Protein AF-A0A8J5N8G9-F1 (afdb_monomer_lite)

pLDDT: mean 74.65, std 18.08, range [30.88, 95.56]

Radius of gyration: 32.28 Å; chains: 1; bounding box: 76×66×69 Å

Sequence (256 aa):
MCSNILLWNTYEIPYNIVDLQTRYLSWNSGTGARIASGEATLEECEKFIMECGNPNPASGRQEHFEAIDVSLKEFWKSHFNIADAVFLITSAWKEVTVRCLCAAWRPLWPECVLQRDFEGFEELEEEAVVHEIVSLGNSMGLEVDYDDVEELVEEHSKELSTEELLELHKEQNGTLKRSLTSEESGEEEDKEERRIIPAKGLKDAFICWSKLSKLAEDYHPDVGSVQKAISVFNDNVMNYFWKVRQNDWVKWYPEE

Secondary structure (DSSP, 8-state):
-----SS----PPPHHHHHHHHHTGGGGSHHHHHHHTT---HHHHHHHHHHH-S--PPP--HHHHHT----HHHHHHHT--HHHHHHHHHHHHHH--HHHHHHHHTTT-GGGS-S----S-----HHHHHHHHHHHHHHTT----HHHHHHHHHHT-SPPPHHHHHHHHHHHHHHHHHHHHTT------------PPPHHHHHHHHHHHHHHHHHHHHH-S-HHHHHHHHHHHIIIIIHHHHHHHHHHHHHH----

Organism: Homarus americanus (NCBI:txid6706)

Foldseek 3Di:
DDPDPPPDPDDPDPPPVVVVCVQLVVCVDDQNVCVVVVNDDPVNVVVVCVVVPDDDDDPPPVVVVVVPPPDPVNCCVPPNDVVNVVVVVVVVVVVQDLLNVLVVCCVPPVPVRDPDSDDDDDPDDPVVVLVVVCVVCVVVVHNDDSVNVVVVCVVPVDDDDPVRVVVVVVVVVVVVVVVVVVPDDDDDDPPPPPPDQPPVNLVVVVVVLVVVLVVCCVDPPDNPVSVVVNVVCCVPPVVVSVVSVVVVVVVPDDPD

Structure (mmCIF, N/CA/C/O backbone):
data_AF-A0A8J5N8G9-F1
#
_entry.id   AF-A0A8J5N8G9-F1
#
loop_
_atom_site.group_PDB
_atom_site.id
_atom_site.type_symbol
_atom_site.label_atom_id
_atom_site.label_alt_id
_atom_site.label_comp_id
_atom_site.label_asym_id
_atom_site.label_entity_id
_atom_site.label_seq_id
_atom_site.pdbx_PDB_ins_code
_atom_site.Cartn_x
_atom_site.Cartn_y
_atom_site.Cartn_z
_atom_site.occupancy
_atom_site.B_iso_or_equiv
_atom_site.auth_seq_id
_atom_site.auth_comp_id
_atom_site.auth_asym_id
_atom_site.auth_atom_id
_atom_site.pdbx_PDB_model_num
ATOM 1 N N . MET A 1 1 ? -28.024 19.979 -11.785 1.00 37.31 1 MET A N 1
ATOM 2 C CA . MET A 1 1 ? -27.569 20.770 -12.953 1.00 37.31 1 MET A CA 1
ATOM 3 C C . MET A 1 1 ? -26.815 19.840 -13.897 1.00 37.31 1 MET A C 1
ATOM 5 O O . MET A 1 1 ? -25.597 19.873 -13.962 1.00 37.31 1 MET A O 1
ATOM 9 N N . CYS A 1 2 ? -27.548 18.955 -14.573 1.00 32.34 2 CYS A N 1
ATOM 10 C CA . CYS A 1 2 ? -26.991 17.868 -15.380 1.00 32.34 2 CYS A CA 1
ATOM 11 C C . CYS A 1 2 ? -27.433 18.040 -16.833 1.00 32.34 2 CYS A C 1
ATOM 13 O O . CYS A 1 2 ? -28.298 17.315 -17.301 1.00 32.34 2 CYS A O 1
ATOM 15 N N . SER A 1 3 ? -26.866 19.025 -17.523 1.00 32.62 3 SER A N 1
ATOM 16 C CA . SER A 1 3 ? -27.046 19.193 -18.967 1.00 32.62 3 SER A CA 1
ATOM 17 C C . SER A 1 3 ? -25.812 19.896 -19.510 1.00 32.62 3 SER A C 1
ATOM 19 O O . SER A 1 3 ? -25.801 21.119 -19.514 1.00 32.62 3 SER A O 1
ATOM 21 N N . ASN A 1 4 ? -24.751 19.146 -19.845 1.00 34.41 4 ASN A N 1
ATOM 22 C CA . ASN A 1 4 ? -23.712 19.513 -20.835 1.00 34.41 4 ASN A CA 1
ATOM 23 C C . ASN A 1 4 ? -22.565 18.476 -20.891 1.00 34.41 4 ASN A C 1
ATOM 25 O O . ASN A 1 4 ? -21.393 18.829 -20.852 1.00 34.41 4 ASN A O 1
ATOM 29 N N . ILE A 1 5 ? -22.883 17.178 -20.987 1.00 39.41 5 ILE A N 1
ATOM 30 C CA . ILE A 1 5 ? -21.865 16.105 -21.079 1.00 39.41 5 ILE A CA 1
ATOM 31 C C . ILE A 1 5 ? -21.487 15.747 -22.536 1.00 39.41 5 ILE A C 1
ATOM 33 O O . ILE A 1 5 ? -20.566 14.973 -22.757 1.00 39.41 5 ILE A O 1
ATOM 37 N N . LEU A 1 6 ? -22.108 16.333 -23.567 1.00 36.47 6 LEU A N 1
ATOM 38 C CA . LEU A 1 6 ? -21.987 15.801 -24.940 1.00 36.47 6 LEU A CA 1
ATOM 39 C C . LEU A 1 6 ? -21.210 16.645 -25.967 1.00 36.47 6 LEU A C 1
ATOM 41 O O . LEU A 1 6 ? -21.381 16.414 -27.159 1.00 36.47 6 LEU A O 1
ATOM 45 N N . LEU A 1 7 ? -20.338 17.584 -25.576 1.00 37.34 7 LEU A N 1
ATOM 46 C CA . LEU A 1 7 ? -19.640 18.437 -26.564 1.00 37.34 7 LEU A CA 1
ATOM 47 C C . LEU A 1 7 ? -18.126 18.639 -26.364 1.00 37.34 7 LEU A C 1
ATOM 49 O O . LEU A 1 7 ? -17.593 19.651 -26.802 1.00 37.34 7 LEU A O 1
ATOM 53 N N . TRP A 1 8 ? -17.402 17.679 -25.780 1.00 32.84 8 TRP A N 1
ATOM 54 C CA . TRP A 1 8 ? -15.933 17.783 -25.642 1.00 32.84 8 TRP A CA 1
ATOM 55 C C . TRP A 1 8 ? -15.142 16.597 -26.208 1.00 32.84 8 TRP A C 1
ATOM 57 O O . TRP A 1 8 ? -13.995 16.382 -25.838 1.00 32.84 8 TRP A O 1
ATOM 67 N N . ASN A 1 9 ? -15.721 15.842 -27.145 1.00 35.41 9 ASN A N 1
ATOM 68 C CA . ASN A 1 9 ? -15.091 14.634 -27.694 1.00 35.41 9 ASN A CA 1
ATOM 69 C C . ASN A 1 9 ? -14.182 14.857 -28.918 1.00 35.41 9 ASN A C 1
ATOM 71 O O . ASN A 1 9 ? -13.947 13.931 -29.687 1.00 35.41 9 ASN A O 1
ATOM 75 N N . THR A 1 10 ? -13.651 16.062 -29.122 1.00 42.09 10 THR A N 1
ATOM 76 C CA . THR A 1 10 ? -12.723 16.338 -30.233 1.00 42.09 10 THR A CA 1
ATOM 77 C C . THR A 1 10 ? -11.617 17.293 -29.803 1.00 42.09 10 THR A C 1
ATOM 79 O O . THR A 1 10 ? -11.499 18.395 -30.332 1.00 42.09 10 THR A O 1
ATOM 82 N N . TYR A 1 11 ? -10.814 16.884 -28.824 1.00 38.44 11 TYR A N 1
ATOM 83 C CA . TYR A 1 11 ? -9.459 17.411 -28.694 1.00 38.44 11 TYR A CA 1
ATOM 84 C C . TYR A 1 11 ? -8.499 16.309 -29.127 1.00 38.44 11 TYR A C 1
ATOM 86 O O . TYR A 1 11 ? -8.379 15.278 -28.467 1.00 38.44 11 TYR A O 1
ATOM 94 N N . GLU A 1 12 ? -7.903 16.508 -30.303 1.00 43.59 12 GLU A N 1
ATOM 95 C CA . GLU A 1 12 ? -6.846 15.663 -30.848 1.00 43.59 12 GLU A CA 1
ATOM 96 C C . GLU A 1 12 ? -5.743 15.503 -29.802 1.00 43.59 12 GLU A C 1
ATOM 98 O O . GLU A 1 12 ? -5.101 16.463 -29.372 1.00 43.59 12 GLU A O 1
ATOM 103 N N . ILE A 1 13 ? -5.572 14.259 -29.368 1.00 42.12 13 ILE A N 1
ATOM 104 C CA . ILE A 1 13 ? -4.544 13.839 -28.429 1.00 42.12 13 ILE A CA 1
ATOM 105 C C . ILE A 1 13 ? -3.181 14.064 -29.106 1.00 42.12 13 ILE A C 1
ATOM 107 O O . ILE A 1 13 ? -3.027 13.707 -30.279 1.00 42.12 13 ILE A O 1
ATOM 111 N N . PRO A 1 14 ? -2.180 14.640 -28.412 1.00 46.41 14 PRO A N 1
ATOM 112 C CA . PRO A 1 14 ? -0.887 14.930 -29.012 1.00 46.41 14 PRO A CA 1
ATOM 113 C C . PRO A 1 14 ? -0.263 13.637 -29.542 1.00 46.41 14 PRO A C 1
ATOM 115 O O . PRO A 1 14 ? -0.291 12.605 -28.869 1.00 46.41 14 PRO A O 1
ATOM 118 N N . TYR A 1 15 ? 0.301 13.738 -30.748 1.00 46.41 15 TYR A N 1
ATOM 119 C CA . TYR A 1 15 ? 0.894 12.725 -31.637 1.00 46.41 15 TYR A CA 1
ATOM 120 C C . TYR A 1 15 ? 1.706 11.571 -31.000 1.00 46.41 15 TYR A C 1
ATOM 122 O O . TYR A 1 15 ? 2.028 10.607 -31.682 1.00 46.41 15 TYR A O 1
ATOM 130 N N . ASN A 1 16 ? 2.014 11.622 -29.705 1.00 51.69 16 ASN A N 1
ATOM 131 C CA . ASN A 1 16 ? 2.787 10.624 -28.974 1.00 51.69 16 ASN A CA 1
ATOM 132 C C . ASN A 1 16 ? 1.931 9.467 -28.401 1.00 51.69 16 ASN A C 1
ATOM 134 O O . ASN A 1 16 ? 2.360 8.316 -28.384 1.00 51.69 16 ASN A O 1
ATOM 138 N N . ILE A 1 17 ? 0.685 9.726 -27.979 1.00 50.62 17 ILE A N 1
ATOM 139 C CA . ILE A 1 17 ? -0.203 8.665 -27.449 1.00 50.62 17 ILE A CA 1
ATOM 140 C C . ILE A 1 17 ? -0.775 7.802 -28.578 1.00 50.62 17 ILE A C 1
ATOM 142 O O . ILE A 1 17 ? -0.933 6.594 -28.405 1.00 50.62 17 ILE A O 1
ATOM 146 N N . VAL A 1 18 ? -1.037 8.400 -29.745 1.00 52.81 18 VAL A N 1
ATOM 147 C CA . VAL A 1 18 ? -1.566 7.691 -30.921 1.00 52.81 18 VAL A CA 1
ATOM 148 C C . VAL A 1 18 ? -0.585 6.613 -31.390 1.00 52.81 18 VAL A C 1
ATOM 150 O O . VAL A 1 18 ? -1.012 5.502 -31.699 1.00 52.81 18 VAL A O 1
ATOM 153 N N . ASP A 1 19 ? 0.723 6.879 -31.356 1.00 59.62 19 ASP A N 1
ATOM 154 C CA . ASP A 1 19 ? 1.750 5.908 -31.754 1.00 59.62 19 ASP A CA 1
ATOM 155 C C . ASP A 1 19 ? 1.907 4.759 -30.740 1.00 59.62 19 ASP A C 1
ATOM 157 O O . ASP A 1 19 ? 2.074 3.605 -31.142 1.00 59.62 19 ASP A O 1
ATOM 161 N N . LEU A 1 20 ? 1.776 5.025 -29.432 1.00 62.34 20 LEU A N 1
ATOM 162 C CA . LEU A 1 20 ? 1.761 3.974 -28.404 1.00 62.34 20 LEU A CA 1
ATOM 163 C C . LEU A 1 20 ? 0.501 3.110 -28.489 1.00 62.34 20 LEU A C 1
ATOM 165 O O . LEU A 1 20 ? 0.602 1.884 -28.524 1.00 62.34 20 LEU A O 1
ATOM 169 N N . GLN A 1 21 ? -0.678 3.729 -28.576 1.00 68.81 21 GLN A N 1
ATOM 170 C CA . GLN A 1 21 ? -1.932 2.999 -28.761 1.00 68.81 21 GLN A CA 1
ATOM 171 C C . GLN A 1 21 ? -1.878 2.145 -30.029 1.00 68.81 21 GLN A C 1
ATOM 173 O O . GLN A 1 21 ? -2.241 0.974 -29.971 1.00 68.81 21 GLN A O 1
ATOM 178 N N . THR A 1 22 ? -1.334 2.684 -31.128 1.00 71.44 22 THR A N 1
ATOM 179 C CA . THR A 1 22 ? -1.135 1.963 -32.395 1.00 71.44 22 THR A CA 1
ATOM 180 C C . THR A 1 22 ? -0.182 0.773 -32.237 1.00 71.44 22 THR A C 1
ATOM 182 O O . THR A 1 22 ? -0.454 -0.314 -32.746 1.00 71.44 22 THR A O 1
ATOM 185 N N . ARG A 1 23 ? 0.918 0.939 -31.492 1.00 71.06 23 ARG A N 1
ATOM 186 C CA . ARG A 1 23 ? 1.911 -0.120 -31.250 1.00 71.06 23 ARG A CA 1
ATOM 187 C C . ARG A 1 23 ? 1.350 -1.296 -30.454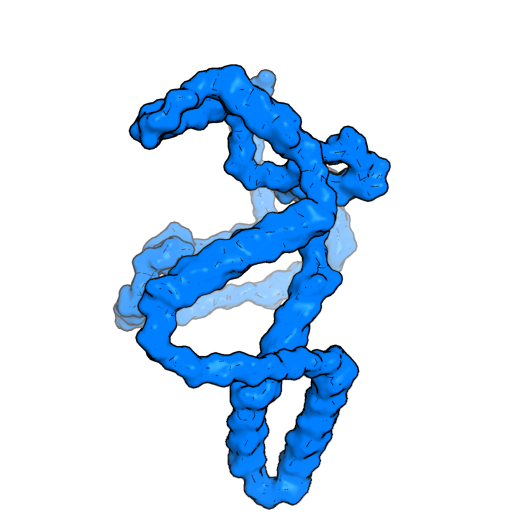 1.00 71.06 23 ARG A C 1
ATOM 189 O O . ARG A 1 23 ? 1.728 -2.435 -30.715 1.00 71.06 23 ARG A O 1
ATOM 196 N N . TYR A 1 24 ? 0.459 -1.026 -29.505 1.00 80.75 24 TYR A N 1
ATOM 197 C CA . TYR A 1 24 ? -0.149 -2.048 -28.654 1.00 80.75 24 TYR A CA 1
ATOM 198 C C . TYR A 1 24 ? -1.542 -2.498 -29.133 1.00 80.75 24 TYR A C 1
ATOM 200 O O . TYR A 1 24 ? -2.204 -3.250 -28.426 1.00 80.75 24 TYR A O 1
ATOM 208 N N . LEU A 1 25 ? -1.979 -2.141 -30.353 1.00 81.25 25 LEU A N 1
ATOM 209 C CA . LEU A 1 25 ? -3.278 -2.575 -30.906 1.00 81.25 25 LEU A CA 1
ATOM 210 C C . LEU A 1 25 ? -3.466 -4.098 -30.918 1.00 81.25 25 LEU A C 1
ATOM 212 O O . LEU A 1 25 ? -4.594 -4.576 -30.790 1.00 81.25 25 LEU A O 1
ATOM 216 N N . SER A 1 26 ? -2.381 -4.868 -31.047 1.00 81.06 26 SER A N 1
ATOM 217 C CA . SER A 1 26 ? -2.428 -6.334 -31.015 1.00 81.06 26 SER A CA 1
ATOM 218 C C . SER A 1 26 ? -2.920 -6.895 -29.679 1.00 81.06 26 SER A C 1
ATOM 220 O O . SER A 1 26 ? -3.400 -8.022 -29.646 1.00 81.06 26 SER A O 1
ATOM 222 N N . TRP A 1 27 ? -2.845 -6.117 -28.597 1.00 84.12 27 TRP A N 1
ATOM 223 C CA . TRP A 1 27 ? -3.334 -6.494 -27.269 1.00 84.12 27 TRP A CA 1
ATOM 224 C C . TRP A 1 27 ? -4.825 -6.226 -27.076 1.00 84.12 27 TRP A C 1
ATOM 226 O O . TRP A 1 27 ? -5.424 -6.752 -26.148 1.00 84.12 27 TRP A O 1
ATOM 236 N N . ASN A 1 28 ? -5.449 -5.471 -27.980 1.00 84.50 28 ASN A N 1
ATOM 237 C CA . ASN A 1 28 ? -6.873 -5.145 -27.901 1.00 84.50 28 ASN A CA 1
ATOM 238 C C . ASN A 1 28 ? -7.757 -6.147 -28.662 1.00 84.50 28 ASN A C 1
ATOM 240 O O . ASN A 1 28 ? -8.976 -5.997 -28.680 1.00 84.50 28 ASN A O 1
ATOM 244 N N . SER A 1 29 ? -7.176 -7.149 -29.335 1.00 82.94 29 SER A N 1
ATOM 245 C CA . SER A 1 29 ? -7.941 -8.147 -30.093 1.00 82.94 29 SER A CA 1
ATOM 246 C C . SER A 1 29 ? -7.221 -9.495 -30.214 1.00 82.94 29 SER A C 1
ATOM 248 O O . SER A 1 29 ? -6.015 -9.600 -29.990 1.00 82.94 29 SER A O 1
ATOM 250 N N . GLY A 1 30 ? -7.969 -10.544 -30.571 1.00 86.31 30 GLY A N 1
ATOM 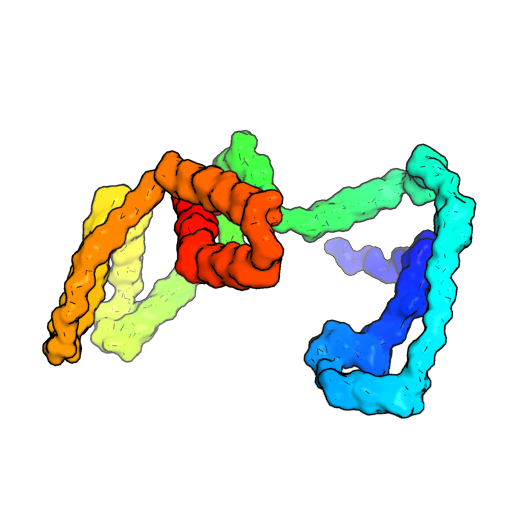251 C CA . GLY A 1 30 ? -7.425 -11.878 -30.847 1.00 86.31 30 GLY A CA 1
ATOM 252 C C . GLY A 1 30 ? -6.667 -12.489 -29.664 1.00 86.31 30 GLY A C 1
ATOM 253 O O . GLY A 1 30 ? -7.098 -12.392 -28.515 1.00 86.31 30 GLY A O 1
ATOM 254 N N . THR A 1 31 ? -5.527 -13.122 -29.950 1.00 84.88 31 THR A N 1
ATOM 255 C CA . THR A 1 31 ? -4.680 -13.778 -28.941 1.00 84.88 31 THR A CA 1
ATOM 256 C C . THR A 1 31 ? -4.137 -12.785 -27.910 1.00 84.88 31 THR A C 1
ATOM 258 O O . THR A 1 31 ? -4.093 -13.111 -26.730 1.00 84.88 31 THR A O 1
ATOM 261 N N . GLY A 1 32 ? -3.791 -11.554 -28.309 1.00 86.31 32 GLY A N 1
ATOM 262 C CA . GLY A 1 32 ? -3.262 -10.547 -27.382 1.00 86.31 32 GLY A CA 1
ATOM 263 C C . GLY A 1 32 ? -4.274 -10.107 -26.321 1.00 86.31 32 GLY A C 1
ATOM 264 O O . GLY A 1 32 ? -3.903 -9.974 -25.159 1.00 86.31 32 GLY A O 1
ATOM 265 N N . ALA A 1 33 ? -5.556 -9.982 -26.680 1.00 88.62 33 ALA A N 1
ATOM 266 C CA . ALA A 1 33 ? -6.617 -9.673 -25.714 1.00 88.62 33 ALA A CA 1
ATOM 267 C C . ALA A 1 33 ? -6.806 -10.788 -24.678 1.00 88.62 33 ALA A C 1
ATOM 269 O O . ALA A 1 33 ? -6.970 -10.509 -23.494 1.00 88.62 33 ALA A O 1
ATOM 270 N N . ARG A 1 34 ? -6.716 -12.052 -25.111 1.00 86.94 34 ARG A N 1
ATOM 271 C CA . ARG A 1 34 ? -6.801 -13.214 -24.214 1.00 86.94 34 ARG A CA 1
ATOM 272 C C . ARG A 1 34 ? -5.595 -13.327 -23.283 1.00 86.94 34 ARG A C 1
ATOM 274 O O . ARG A 1 34 ? -5.740 -13.761 -22.147 1.00 86.94 34 ARG A O 1
ATOM 281 N N . 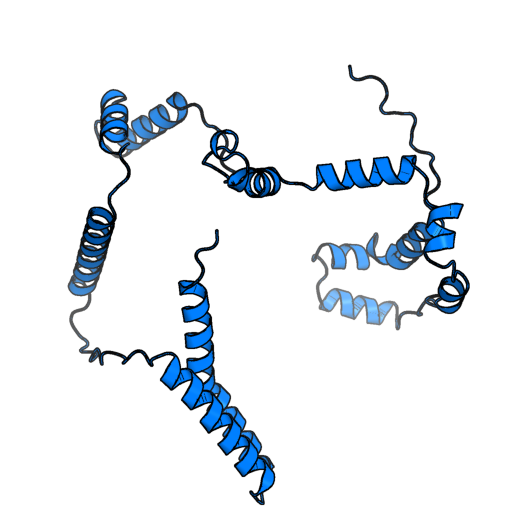ILE A 1 35 ? -4.408 -12.925 -23.743 1.00 87.75 35 ILE A N 1
ATOM 282 C CA . ILE A 1 35 ? -3.222 -12.846 -22.878 1.00 87.75 35 ILE A CA 1
ATOM 283 C C . ILE A 1 35 ? -3.404 -11.718 -21.854 1.00 87.75 35 ILE A C 1
ATOM 285 O O . ILE A 1 35 ? -3.130 -11.927 -20.677 1.00 87.75 35 ILE A O 1
ATOM 289 N N . ALA A 1 36 ? -3.914 -10.552 -22.269 1.00 86.75 36 ALA A N 1
ATOM 290 C CA . ALA A 1 36 ? -4.176 -9.432 -21.361 1.00 86.75 36 ALA A CA 1
ATOM 291 C C . ALA A 1 36 ? -5.219 -9.763 -20.279 1.00 86.75 36 ALA A C 1
ATOM 293 O O . ALA A 1 36 ? -5.084 -9.300 -19.150 1.00 86.75 36 ALA A O 1
ATOM 294 N N . SER A 1 37 ? -6.237 -10.568 -20.605 1.00 87.81 37 SER A N 1
ATOM 295 C CA . SER A 1 37 ? -7.272 -10.992 -19.654 1.00 87.81 37 SER A CA 1
ATOM 296 C C . SER A 1 37 ? -6.888 -12.216 -18.811 1.00 87.81 37 SER A C 1
ATOM 298 O O . SER A 1 37 ? -7.628 -12.581 -17.903 1.00 87.81 37 SER A O 1
ATOM 300 N N . GLY A 1 38 ? -5.738 -12.848 -19.081 1.00 87.12 38 GLY A N 1
ATOM 301 C CA . GLY A 1 38 ? -5.291 -14.068 -18.398 1.00 87.12 38 GLY A CA 1
ATOM 302 C C . GLY A 1 38 ? -6.027 -15.346 -18.826 1.00 87.12 38 GLY A C 1
ATOM 303 O O . GLY A 1 38 ? -5.871 -16.384 -18.191 1.00 87.12 38 GLY A O 1
ATOM 304 N N . GLU A 1 39 ? -6.814 -15.293 -19.903 1.00 88.19 39 GLU A N 1
ATOM 305 C CA . GLU A 1 39 ? -7.579 -16.424 -20.449 1.00 88.19 39 GLU A CA 1
ATOM 306 C C . GLU A 1 39 ? -6.800 -17.253 -21.485 1.00 88.19 39 GLU A C 1
ATOM 308 O O . GLU A 1 39 ? -7.299 -18.272 -21.974 1.00 88.19 39 GLU A O 1
ATOM 313 N N . ALA A 1 40 ? -5.616 -16.796 -21.896 1.00 87.69 40 ALA A N 1
ATOM 314 C CA . ALA A 1 40 ? -4.747 -17.538 -22.801 1.00 87.69 40 ALA A CA 1
ATOM 315 C C . ALA A 1 40 ? -3.886 -18.546 -22.033 1.00 87.69 40 ALA A C 1
ATOM 317 O O . ALA A 1 40 ? -3.176 -18.191 -21.093 1.00 87.69 40 ALA A O 1
ATOM 318 N N . THR A 1 41 ? -3.904 -19.797 -22.482 1.00 89.62 41 THR A N 1
ATOM 319 C CA . THR A 1 41 ? -3.007 -20.847 -21.979 1.00 89.62 41 THR A CA 1
ATOM 320 C C . THR A 1 41 ? -1.681 -20.860 -22.746 1.00 89.62 41 THR A C 1
ATOM 322 O O . THR A 1 41 ? -1.574 -20.331 -23.860 1.00 89.62 41 THR A O 1
ATOM 325 N N . LEU A 1 42 ? -0.645 -21.454 -22.150 1.00 86.75 42 LEU A N 1
ATOM 326 C CA . LEU A 1 42 ? 0.685 -21.520 -22.759 1.00 86.75 42 LEU A CA 1
ATOM 327 C C . LEU A 1 42 ? 0.662 -22.349 -24.055 1.00 86.75 42 LEU A C 1
ATOM 329 O O . LEU A 1 42 ? 1.287 -21.971 -25.043 1.00 86.75 42 LEU A O 1
ATOM 333 N N . GLU A 1 43 ? -0.133 -23.418 -24.075 1.00 87.62 43 GLU A N 1
ATOM 334 C CA . GLU A 1 43 ? -0.336 -24.314 -25.214 1.00 87.62 43 GLU A CA 1
ATOM 335 C C . GLU A 1 43 ? -1.014 -23.599 -26.395 1.00 87.62 43 GLU A C 1
ATOM 337 O O . GLU A 1 43 ? -0.668 -23.814 -27.558 1.00 87.62 43 GLU A O 1
ATOM 342 N N . GLU A 1 44 ? -1.966 -22.705 -26.116 1.00 83.69 44 GLU A N 1
ATOM 343 C CA . GLU A 1 44 ? -2.613 -21.883 -27.144 1.00 83.69 44 GLU A CA 1
ATOM 344 C C . GLU A 1 44 ? -1.662 -20.835 -27.727 1.00 83.69 44 GLU A C 1
ATOM 346 O O . GLU A 1 44 ? -1.697 -20.573 -28.933 1.00 83.69 44 GLU A O 1
ATOM 351 N N . CYS A 1 45 ? -0.788 -20.260 -26.899 1.00 83.62 45 CYS A N 1
ATOM 352 C CA . CYS A 1 45 ? 0.234 -19.320 -27.354 1.00 83.62 45 CYS A CA 1
ATOM 353 C C . CYS A 1 45 ? 1.296 -20.021 -28.216 1.00 83.62 45 CYS A C 1
ATOM 355 O O . CYS A 1 45 ? 1.686 -19.493 -29.258 1.00 83.62 45 CYS A O 1
ATOM 357 N N . GLU A 1 46 ? 1.722 -21.228 -27.832 1.00 84.12 46 GLU A N 1
ATOM 358 C CA . GLU A 1 46 ? 2.649 -22.054 -28.614 1.00 84.12 46 GLU A CA 1
ATOM 359 C C . GLU A 1 46 ? 2.050 -22.430 -29.974 1.00 84.12 46 GLU A C 1
ATOM 361 O O . GLU A 1 46 ? 2.688 -22.241 -31.014 1.00 84.12 46 GLU A O 1
ATOM 366 N N . LYS A 1 47 ? 0.787 -22.873 -29.995 1.00 87.00 47 LYS A N 1
ATOM 367 C CA . LYS A 1 47 ? 0.070 -23.173 -31.239 1.00 87.00 47 LYS A CA 1
ATOM 368 C C . LYS A 1 47 ? -0.025 -21.948 -32.154 1.00 87.00 47 LYS A C 1
ATOM 370 O O . LYS A 1 47 ? 0.191 -22.066 -33.358 1.00 87.00 47 LYS A O 1
ATOM 375 N N . PHE A 1 48 ? -0.296 -20.771 -31.592 1.00 83.06 48 PHE A N 1
ATOM 376 C CA . PHE A 1 48 ? -0.359 -19.523 -32.351 1.00 83.06 48 PHE A CA 1
ATOM 377 C C . PHE A 1 48 ? 0.992 -19.155 -32.987 1.00 83.06 48 PHE A C 1
ATOM 379 O O . PHE A 1 48 ? 1.034 -18.760 -34.151 1.00 83.06 48 PHE A O 1
ATOM 386 N N . ILE A 1 49 ? 2.107 -19.340 -32.271 1.00 83.56 49 ILE A N 1
ATOM 387 C CA . ILE A 1 49 ? 3.461 -19.114 -32.809 1.00 83.56 49 ILE A CA 1
ATOM 388 C C . ILE A 1 49 ? 3.788 -20.126 -33.920 1.00 83.56 49 ILE A C 1
ATOM 390 O O . ILE A 1 49 ? 4.392 -19.759 -34.927 1.00 83.56 49 ILE A O 1
ATOM 394 N N . MET A 1 50 ? 3.347 -21.379 -33.781 1.00 82.75 50 MET A N 1
ATOM 395 C CA . MET A 1 50 ? 3.524 -22.418 -34.804 1.00 82.75 50 MET A CA 1
ATOM 396 C C . MET A 1 50 ? 2.714 -22.142 -36.082 1.00 82.75 50 MET A C 1
ATOM 398 O O . MET A 1 50 ? 3.179 -22.459 -37.175 1.00 82.75 50 MET A O 1
ATOM 402 N N . GLU A 1 51 ? 1.527 -21.538 -35.964 1.00 84.94 51 GLU A N 1
ATOM 403 C CA . GLU A 1 51 ? 0.662 -21.197 -37.105 1.00 84.94 51 GLU A CA 1
ATOM 404 C C . GLU A 1 51 ? 1.047 -19.870 -37.785 1.00 84.94 51 GLU A C 1
ATOM 406 O O . GLU A 1 51 ? 1.011 -19.778 -39.012 1.00 84.94 51 GLU A O 1
ATOM 411 N N . CYS A 1 52 ? 1.413 -18.838 -37.017 1.00 79.25 52 CYS A N 1
ATOM 412 C CA . CYS A 1 52 ? 1.699 -17.489 -37.531 1.00 79.25 52 CYS A CA 1
ATOM 413 C C . CYS A 1 52 ? 3.194 -17.199 -37.750 1.00 79.25 52 CYS A C 1
ATOM 415 O O . CYS A 1 52 ? 3.535 -16.229 -38.429 1.00 79.25 52 CYS A O 1
ATOM 417 N N . GLY A 1 53 ? 4.084 -18.042 -37.223 1.00 77.69 53 GLY A N 1
ATOM 418 C CA . GLY A 1 53 ? 5.531 -17.885 -37.338 1.00 77.69 53 GLY A CA 1
ATOM 419 C C . GLY A 1 53 ? 6.105 -16.776 -36.450 1.00 77.69 53 GLY A C 1
ATOM 420 O O . GLY A 1 53 ? 5.442 -16.230 -35.567 1.00 77.69 53 GLY A O 1
ATOM 421 N N . ASN A 1 54 ? 7.381 -16.447 -36.676 1.00 72.81 54 ASN A N 1
ATOM 422 C CA . ASN A 1 54 ? 8.077 -15.431 -35.888 1.00 72.81 54 ASN A CA 1
ATOM 423 C C . ASN A 1 54 ? 7.474 -14.034 -36.116 1.00 72.81 54 ASN A C 1
ATOM 425 O O . ASN A 1 54 ? 7.245 -13.649 -37.268 1.00 72.81 54 ASN A O 1
ATOM 429 N N . PRO A 1 55 ? 7.273 -13.241 -35.048 1.00 71.62 55 PRO A N 1
ATOM 430 C CA . PRO A 1 55 ? 6.717 -11.904 -35.176 1.00 71.62 55 PRO A CA 1
ATOM 431 C C . PRO A 1 55 ? 7.656 -11.009 -35.988 1.00 71.62 55 PRO A C 1
ATOM 433 O O . PRO A 1 55 ? 8.872 -11.031 -35.797 1.00 71.62 55 PRO A O 1
ATOM 436 N N . ASN A 1 56 ? 7.086 -10.186 -36.870 1.00 71.38 56 ASN A N 1
ATOM 437 C CA . ASN A 1 56 ? 7.834 -9.145 -37.563 1.00 71.38 56 ASN A CA 1
ATOM 438 C C . ASN A 1 56 ? 7.935 -7.911 -36.647 1.00 71.38 56 ASN A C 1
ATOM 440 O O . ASN A 1 56 ? 6.908 -7.271 -36.395 1.00 71.38 56 ASN A O 1
ATOM 444 N N . PRO A 1 57 ? 9.120 -7.564 -36.116 1.00 66.12 57 PRO A N 1
ATOM 445 C CA . PRO A 1 57 ? 9.242 -6.439 -35.203 1.00 66.12 57 PRO A CA 1
ATOM 446 C C . PRO A 1 57 ? 9.009 -5.122 -35.952 1.00 66.12 57 PRO A C 1
ATOM 448 O O . PRO A 1 57 ? 9.705 -4.796 -36.913 1.00 66.12 57 PRO A O 1
ATOM 451 N N . ALA A 1 58 ? 8.035 -4.335 -35.494 1.00 67.44 58 ALA A N 1
ATOM 452 C CA . ALA A 1 58 ? 7.886 -2.956 -35.939 1.00 67.44 58 ALA A CA 1
ATOM 453 C C . ALA A 1 58 ? 9.043 -2.110 -35.379 1.00 67.44 58 ALA A C 1
ATOM 455 O O . ALA A 1 58 ? 9.378 -2.221 -34.197 1.00 67.44 58 ALA A O 1
ATOM 456 N N . SER A 1 59 ? 9.648 -1.256 -36.215 1.00 69.94 59 SER A N 1
ATOM 457 C CA . SER A 1 59 ? 10.666 -0.305 -35.751 1.00 69.94 59 SER A CA 1
ATOM 458 C C . SER A 1 59 ? 10.086 0.569 -34.642 1.00 69.94 59 SER A C 1
ATOM 460 O O . SER A 1 59 ? 9.031 1.177 -34.814 1.00 69.94 59 SER A O 1
ATOM 462 N N . GLY A 1 60 ? 10.799 0.665 -33.518 1.00 65.06 60 GLY A N 1
ATOM 463 C CA . GLY A 1 60 ? 10.409 1.508 -32.388 1.00 65.06 60 GLY A CA 1
ATOM 464 C C . GLY A 1 60 ? 10.501 3.009 -32.666 1.00 65.06 60 GLY A C 1
ATOM 465 O O . GLY A 1 60 ? 10.213 3.781 -31.760 1.00 65.06 60 GLY A O 1
ATOM 466 N N . ARG A 1 61 ? 10.927 3.415 -33.878 1.00 64.44 61 ARG A N 1
ATOM 467 C CA . ARG A 1 61 ? 11.116 4.811 -34.315 1.00 64.44 61 ARG A CA 1
ATOM 468 C C . ARG A 1 61 ? 11.876 5.671 -33.300 1.00 64.44 61 ARG A C 1
ATOM 470 O O . ARG A 1 61 ? 11.646 6.870 -33.214 1.00 64.44 61 ARG A O 1
ATOM 477 N N . GLN A 1 62 ? 12.795 5.065 -32.549 1.00 60.34 62 GLN A N 1
ATOM 478 C CA . GLN A 1 62 ? 13.495 5.730 -31.454 1.00 60.34 62 GLN A CA 1
ATOM 479 C C . GLN A 1 62 ? 14.212 7.003 -31.927 1.00 60.34 62 GLN A C 1
ATOM 481 O O . GLN A 1 62 ? 14.043 8.043 -31.311 1.00 60.34 62 GLN A O 1
ATOM 486 N N . GLU A 1 63 ? 14.856 6.970 -33.097 1.00 60.75 63 GLU A N 1
ATOM 487 C CA . GLU A 1 63 ? 15.491 8.144 -33.717 1.00 60.75 63 GLU A CA 1
ATOM 488 C C . GLU A 1 63 ? 14.501 9.273 -34.071 1.00 60.75 63 GLU A C 1
ATOM 490 O O . GLU A 1 63 ? 14.868 10.441 -34.051 1.00 60.75 63 GLU A O 1
ATOM 495 N N . HIS A 1 64 ? 13.236 8.960 -34.380 1.00 61.28 64 HIS A N 1
ATOM 496 C CA . HIS A 1 64 ? 12.198 9.973 -34.613 1.00 61.28 64 HIS A CA 1
ATOM 497 C C . HIS A 1 64 ? 11.756 10.630 -33.301 1.00 61.28 64 HIS A C 1
ATOM 499 O O . HIS A 1 64 ? 11.549 11.839 -33.269 1.00 61.28 64 HIS A O 1
ATOM 505 N N . PHE A 1 65 ? 11.650 9.849 -32.222 1.00 54.19 65 PHE A N 1
ATOM 506 C CA . PHE A 1 65 ? 11.334 10.364 -30.890 1.00 54.19 65 PHE A CA 1
ATOM 507 C C . PHE A 1 65 ? 12.501 11.159 -30.290 1.00 54.19 65 PHE A C 1
ATOM 509 O O . PHE A 1 65 ? 12.273 12.194 -29.677 1.00 54.19 65 PHE A O 1
ATOM 516 N N . GLU A 1 66 ? 13.742 10.731 -30.531 1.00 53.31 66 GLU A N 1
ATOM 517 C CA . GLU A 1 66 ? 14.964 11.451 -30.147 1.00 53.31 66 GLU A CA 1
ATOM 518 C C . GLU A 1 66 ? 15.200 12.702 -31.011 1.00 53.31 66 GLU A C 1
ATOM 520 O O . GLU A 1 66 ? 15.774 13.675 -30.537 1.00 53.31 66 GLU A O 1
ATOM 525 N N . ALA A 1 67 ? 14.715 12.731 -32.258 1.00 56.41 67 ALA A N 1
ATOM 526 C CA . ALA A 1 67 ? 14.711 13.941 -33.084 1.00 56.41 67 ALA A CA 1
ATOM 527 C C . ALA A 1 67 ? 13.680 14.988 -32.616 1.00 56.41 67 ALA A C 1
ATOM 529 O O . ALA A 1 67 ? 13.791 16.160 -32.981 1.00 56.41 67 ALA A O 1
ATOM 530 N N . ILE A 1 68 ? 12.711 14.597 -31.779 1.00 56.34 68 ILE A N 1
ATOM 531 C CA . ILE A 1 68 ? 11.839 15.502 -31.018 1.00 56.34 68 ILE A CA 1
ATOM 532 C C . ILE A 1 68 ? 12.526 15.804 -29.672 1.00 56.34 68 ILE A C 1
ATOM 534 O O . ILE A 1 68 ? 11.936 15.687 -28.603 1.00 56.34 68 ILE A O 1
ATOM 538 N N . ASP A 1 69 ? 13.798 16.207 -29.698 1.00 55.12 69 ASP A N 1
ATOM 539 C CA . ASP A 1 69 ? 14.483 16.754 -28.520 1.00 55.12 69 ASP A CA 1
ATOM 540 C C . ASP A 1 69 ? 14.049 18.214 -28.311 1.00 55.12 69 ASP A C 1
ATOM 542 O O . ASP A 1 69 ? 14.813 19.174 -28.440 1.00 55.12 69 ASP A O 1
ATOM 546 N N . VAL A 1 70 ? 12.755 18.416 -28.045 1.00 62.81 70 VAL A N 1
ATOM 547 C CA . VAL A 1 70 ? 12.313 19.664 -27.430 1.00 62.81 70 VAL A CA 1
ATOM 548 C C . VAL A 1 70 ? 12.769 19.610 -25.986 1.00 62.81 70 VAL A C 1
ATOM 550 O O . VAL A 1 70 ? 12.236 18.847 -25.181 1.00 62.81 70 VAL A O 1
ATOM 553 N N . SER A 1 71 ? 13.753 20.447 -25.647 1.00 74.12 71 SER A N 1
ATOM 554 C CA . SER A 1 71 ? 14.141 20.640 -24.251 1.00 74.12 71 SER A CA 1
ATOM 555 C C . SER A 1 71 ? 12.884 20.831 -23.399 1.00 74.12 71 SER A C 1
ATOM 557 O O . SER A 1 71 ? 11.926 21.466 -23.848 1.00 74.12 71 SER A O 1
ATOM 559 N N . LEU A 1 72 ? 12.883 20.331 -22.162 1.00 73.19 72 LEU A N 1
ATOM 560 C CA . LEU A 1 72 ? 11.729 20.433 -21.261 1.00 73.19 72 LEU A CA 1
ATOM 561 C C . LEU A 1 72 ? 11.144 21.860 -21.244 1.00 73.19 72 LEU A C 1
ATOM 563 O O . LEU A 1 72 ? 9.936 22.056 -21.289 1.00 73.19 72 LEU A O 1
ATOM 567 N N . LYS A 1 73 ? 12.013 22.876 -21.285 1.00 77.12 73 LYS A N 1
ATOM 568 C CA . LYS A 1 73 ? 11.644 24.294 -21.374 1.00 77.12 73 LYS A CA 1
ATOM 569 C C . LYS A 1 73 ? 10.840 24.654 -22.629 1.00 77.12 73 LYS A C 1
ATOM 571 O O . LYS A 1 73 ? 9.930 25.471 -22.536 1.00 77.12 73 LYS A O 1
ATOM 576 N N . GLU A 1 74 ? 11.195 24.101 -23.780 1.00 80.44 74 GLU A N 1
ATOM 577 C CA . GLU A 1 74 ? 10.492 24.323 -25.046 1.00 80.44 74 GLU A CA 1
ATOM 578 C C . GLU A 1 74 ? 9.143 23.601 -25.048 1.00 80.44 74 GLU A C 1
ATOM 580 O O . GLU A 1 74 ? 8.142 24.171 -25.471 1.00 80.44 74 GLU A O 1
ATOM 585 N N . PHE A 1 75 ? 9.084 22.405 -24.456 1.00 81.25 75 PHE A N 1
ATOM 586 C CA . PHE A 1 75 ? 7.830 21.691 -24.238 1.00 81.25 75 PHE A CA 1
ATOM 587 C C . PHE A 1 75 ? 6.850 22.499 -23.376 1.00 81.25 75 PHE A C 1
ATOM 589 O O . PHE A 1 75 ? 5.730 22.765 -23.806 1.00 81.25 75 PHE A O 1
ATOM 596 N N . TRP A 1 76 ? 7.283 22.976 -22.203 1.00 80.50 76 TRP A N 1
ATOM 597 C CA . TRP A 1 76 ? 6.423 23.778 -21.321 1.00 80.50 76 TRP A CA 1
ATOM 598 C C . TRP A 1 76 ? 5.962 25.092 -21.953 1.00 80.50 76 TRP A C 1
ATOM 600 O O . TRP A 1 76 ? 4.914 25.610 -21.589 1.00 80.50 76 TRP A O 1
ATOM 610 N N . LYS A 1 77 ? 6.737 25.654 -22.884 1.00 79.81 77 LYS A N 1
ATOM 611 C CA . LYS A 1 77 ? 6.371 26.893 -23.579 1.00 79.81 77 LYS A CA 1
ATOM 612 C C . LYS A 1 77 ? 5.420 26.672 -24.748 1.00 79.81 77 LYS A C 1
ATOM 614 O O . LYS A 1 77 ? 4.536 27.495 -24.960 1.00 79.81 77 LYS A O 1
ATOM 619 N N . SER A 1 78 ? 5.645 25.615 -25.521 1.00 81.06 78 SER A N 1
ATOM 620 C CA . SER A 1 78 ? 4.997 25.417 -26.821 1.00 81.06 78 SER A CA 1
ATOM 621 C C . SER A 1 78 ? 3.852 24.408 -26.771 1.00 81.06 78 SER A C 1
ATOM 623 O O . SER A 1 78 ? 2.986 24.432 -27.642 1.00 81.06 78 SER A O 1
ATOM 625 N N . HIS A 1 79 ? 3.829 23.535 -25.761 1.00 77.69 79 HIS A N 1
ATOM 626 C CA . HIS A 1 79 ? 2.931 22.379 -25.708 1.00 77.69 79 HIS A CA 1
ATOM 627 C C . HIS A 1 79 ? 2.181 22.215 -24.387 1.00 77.69 79 HIS A C 1
ATOM 629 O O . HIS A 1 79 ? 1.281 21.386 -24.328 1.00 77.69 79 HIS A O 1
ATOM 635 N N . PHE A 1 80 ? 2.516 22.991 -23.355 1.00 84.44 80 PHE A N 1
ATOM 636 C CA . PHE A 1 80 ? 1.824 22.948 -22.073 1.00 84.44 80 PHE A CA 1
ATOM 637 C C . PHE A 1 80 ? 1.169 24.291 -21.772 1.00 84.44 80 PHE A C 1
ATOM 639 O O . PHE A 1 80 ? 1.843 25.300 -21.564 1.00 84.44 80 PHE A O 1
ATOM 646 N N . ASN A 1 81 ? -0.156 24.317 -21.743 1.00 89.00 81 ASN A N 1
ATOM 647 C CA . ASN A 1 81 ? -0.922 25.514 -21.432 1.00 89.00 81 ASN A CA 1
ATOM 648 C C . ASN A 1 81 ? -1.665 25.373 -20.092 1.00 89.00 81 ASN A C 1
ATOM 650 O O . ASN A 1 81 ? -1.636 24.343 -19.419 1.00 89.00 81 ASN A O 1
ATOM 654 N N . ILE A 1 82 ? -2.331 26.451 -19.672 1.00 91.38 82 ILE A N 1
ATOM 655 C CA . ILE A 1 82 ? -3.020 26.480 -18.378 1.00 91.38 82 ILE A CA 1
ATOM 656 C C . ILE A 1 82 ? -4.190 25.488 -18.300 1.00 91.38 82 ILE A C 1
ATOM 658 O O . ILE A 1 82 ? -4.503 25.015 -17.212 1.00 91.38 82 ILE A O 1
ATOM 662 N N . ALA A 1 83 ? -4.816 25.139 -19.427 1.00 89.94 83 ALA A N 1
ATOM 663 C CA . ALA A 1 83 ? -5.869 24.131 -19.458 1.00 89.94 83 ALA A CA 1
ATOM 664 C C . ALA A 1 83 ? -5.299 22.730 -19.196 1.00 89.94 83 ALA A C 1
ATOM 666 O O . ALA A 1 83 ? -5.895 21.984 -18.422 1.00 89.94 83 ALA A O 1
ATOM 667 N N . ASP A 1 84 ? -4.117 22.414 -19.735 1.00 87.38 84 ASP A N 1
ATOM 668 C CA . ASP A 1 84 ? -3.415 21.153 -19.449 1.00 87.38 84 ASP A CA 1
ATOM 669 C C . ASP A 1 84 ? -3.050 21.056 -17.961 1.00 87.38 84 ASP A C 1
ATOM 671 O O . ASP A 1 84 ? -3.235 20.013 -17.332 1.00 87.38 84 ASP A O 1
ATOM 675 N N . ALA A 1 85 ? -2.619 22.175 -17.365 1.00 90.38 85 ALA A N 1
ATOM 676 C CA . ALA A 1 85 ? -2.348 22.271 -15.931 1.00 90.38 85 ALA A CA 1
ATOM 677 C C . ALA A 1 85 ? -3.597 21.973 -15.092 1.00 90.38 85 ALA A C 1
ATOM 679 O O . ALA A 1 85 ? -3.560 21.152 -14.178 1.00 90.38 85 ALA A O 1
ATOM 680 N N . VAL A 1 86 ? -4.714 22.629 -15.414 1.00 93.25 86 VAL A N 1
ATOM 681 C CA . VAL A 1 86 ? -5.984 22.449 -14.702 1.00 93.25 86 VAL A CA 1
ATOM 682 C C . VAL A 1 86 ? -6.496 21.021 -14.865 1.00 93.25 86 VAL A C 1
ATOM 684 O O . VAL A 1 86 ? -6.965 20.428 -13.892 1.00 93.25 86 VAL A O 1
ATOM 687 N N . PHE A 1 87 ? -6.373 20.440 -16.058 1.00 92.06 87 PHE A N 1
ATOM 688 C CA . PHE A 1 87 ? -6.757 19.058 -16.314 1.00 92.06 87 PHE A CA 1
ATOM 689 C C . PHE A 1 87 ? -5.916 18.069 -15.503 1.00 92.06 87 PHE A C 1
ATOM 691 O O . PHE A 1 87 ? -6.479 17.171 -14.877 1.00 92.06 87 PHE A O 1
ATOM 698 N N . LEU A 1 88 ? -4.594 18.248 -15.459 1.00 91.19 88 LEU A N 1
ATOM 699 C CA . LEU A 1 88 ? -3.700 17.399 -14.672 1.00 91.19 88 LEU A CA 1
ATOM 700 C C . LEU A 1 88 ? -3.976 17.507 -13.177 1.00 91.19 88 LEU A C 1
ATOM 702 O O . LEU A 1 88 ? -4.067 16.482 -12.514 1.00 91.19 88 LEU A O 1
ATOM 706 N N . ILE A 1 89 ? -4.178 18.719 -12.653 1.00 93.06 89 ILE A N 1
ATOM 707 C CA . ILE A 1 89 ? -4.531 18.917 -11.240 1.00 93.06 89 ILE A CA 1
ATOM 708 C C . ILE A 1 89 ? -5.869 18.244 -10.930 1.00 93.06 89 ILE A C 1
ATOM 710 O O . ILE A 1 89 ? -5.989 17.539 -9.934 1.00 93.06 89 ILE A O 1
ATOM 714 N N . THR A 1 90 ? -6.866 18.413 -11.799 1.00 92.94 90 THR A N 1
ATOM 715 C CA . THR A 1 90 ? -8.190 17.800 -11.616 1.00 92.94 90 THR A CA 1
ATOM 716 C C . THR A 1 90 ? -8.118 16.276 -11.691 1.00 92.94 90 THR A C 1
ATOM 718 O O . THR A 1 90 ? -8.813 15.594 -10.945 1.00 92.94 90 THR A O 1
ATOM 721 N N . SER A 1 91 ? -7.288 15.734 -12.582 1.00 88.19 91 SER A N 1
ATOM 722 C CA . SER A 1 91 ? -7.094 14.289 -12.729 1.00 88.19 91 SER A CA 1
ATOM 723 C C . SER A 1 91 ? -6.358 13.711 -11.525 1.00 88.19 91 SER A C 1
ATOM 725 O O . SER A 1 91 ? -6.845 12.760 -10.929 1.00 88.19 91 SER A O 1
ATOM 727 N N . ALA A 1 92 ? -5.275 14.357 -11.087 1.00 89.81 92 ALA A N 1
ATOM 728 C CA . ALA A 1 92 ? -4.552 13.978 -9.879 1.00 89.81 92 ALA A CA 1
ATOM 729 C C . ALA A 1 92 ? -5.457 14.027 -8.641 1.00 89.81 92 ALA A C 1
ATOM 731 O O . ALA A 1 92 ? -5.431 13.113 -7.828 1.00 89.81 92 ALA A O 1
ATOM 732 N N . TRP A 1 93 ? -6.314 15.047 -8.520 1.00 90.12 93 TRP A N 1
ATOM 733 C CA . TRP A 1 93 ? -7.233 15.169 -7.386 1.00 90.12 93 TRP A CA 1
ATOM 734 C C . TRP A 1 93 ? -8.270 14.043 -7.318 1.00 90.12 93 TRP A C 1
ATOM 736 O O . TRP A 1 93 ? -8.684 13.664 -6.230 1.00 90.12 93 TRP A O 1
ATOM 746 N N . LYS A 1 94 ? -8.676 13.477 -8.461 1.00 87.94 94 LYS A N 1
ATOM 747 C CA . LYS A 1 94 ? -9.584 12.318 -8.493 1.00 87.94 94 LYS A CA 1
ATOM 748 C C . LYS A 1 94 ? -8.929 11.031 -7.996 1.00 87.94 94 LYS A C 1
ATOM 750 O O . LYS A 1 94 ? -9.643 10.127 -7.582 1.00 87.94 94 LYS A O 1
ATOM 755 N N . GLU A 1 95 ? -7.606 10.944 -8.070 1.00 86.56 95 GLU A N 1
ATOM 756 C CA . GLU A 1 95 ? -6.837 9.784 -7.611 1.00 86.56 95 GLU A CA 1
ATOM 757 C C . GLU A 1 95 ? -6.456 9.885 -6.125 1.00 86.56 95 GLU A C 1
ATOM 759 O O . GLU A 1 95 ? -6.010 8.903 -5.532 1.00 86.56 95 GLU A O 1
ATOM 764 N N . VAL A 1 96 ? -6.651 11.051 -5.496 1.00 86.62 96 VAL A N 1
ATOM 765 C CA . VAL A 1 96 ? -6.445 11.221 -4.053 1.00 86.62 96 VAL A CA 1
ATOM 766 C C . VAL A 1 96 ? -7.577 10.523 -3.303 1.00 86.62 96 VAL A C 1
ATOM 768 O O . VAL A 1 96 ? -8.731 10.943 -3.359 1.00 86.62 96 VAL A O 1
ATOM 771 N N . THR A 1 97 ? -7.238 9.463 -2.571 1.00 84.62 97 THR A N 1
ATOM 772 C CA . THR A 1 97 ? -8.195 8.737 -1.728 1.00 84.62 97 THR A CA 1
ATOM 773 C C . THR A 1 97 ? -8.509 9.498 -0.441 1.00 84.62 97 THR A C 1
ATOM 775 O O . THR A 1 97 ? -7.713 10.327 0.018 1.00 84.62 97 THR A O 1
ATOM 778 N N . VAL A 1 98 ? -9.647 9.178 0.187 1.00 80.31 98 VAL A N 1
ATOM 779 C CA . VAL A 1 98 ? -10.037 9.762 1.482 1.00 80.31 98 VAL A CA 1
ATOM 780 C C . VAL A 1 98 ? -8.974 9.456 2.533 1.00 80.31 98 VAL A C 1
ATOM 782 O O . VAL A 1 98 ? -8.557 10.356 3.254 1.00 80.31 98 VAL A O 1
ATOM 785 N N . ARG A 1 99 ? -8.430 8.234 2.535 1.00 79.81 99 ARG A N 1
ATOM 786 C CA . ARG A 1 99 ? -7.300 7.847 3.392 1.00 79.81 99 ARG A CA 1
ATOM 787 C C . ARG A 1 99 ? -6.082 8.761 3.224 1.00 79.81 99 ARG A C 1
ATOM 789 O O . ARG A 1 99 ? -5.493 9.189 4.213 1.00 79.81 99 ARG A O 1
ATOM 796 N N . CYS A 1 100 ? -5.704 9.082 1.984 1.00 84.00 100 CYS A N 1
ATOM 797 C CA . CYS A 1 100 ? -4.558 9.953 1.705 1.00 84.00 100 CYS A CA 1
ATOM 798 C C . CYS A 1 100 ? -4.800 11.382 2.220 1.00 84.00 100 CYS A C 1
ATOM 800 O O . CYS A 1 100 ? -3.903 11.997 2.799 1.00 84.00 100 CYS A O 1
ATOM 802 N N . LEU A 1 101 ? -6.035 11.876 2.085 1.00 84.25 101 LEU A N 1
ATOM 803 C CA . LEU A 1 101 ? -6.455 13.156 2.647 1.00 84.25 101 LEU A CA 1
ATOM 804 C C . LEU A 1 101 ? -6.418 13.123 4.187 1.00 84.25 101 LEU A C 1
ATOM 806 O O . LEU A 1 101 ? -5.762 13.965 4.794 1.00 84.25 101 LEU A O 1
ATOM 810 N N . CYS A 1 102 ? -7.037 12.127 4.822 1.00 83.38 102 CYS A N 1
ATOM 811 C CA . CYS A 1 102 ? -7.040 11.950 6.276 1.00 83.38 102 CYS A CA 1
ATOM 812 C C . CYS A 1 102 ? -5.618 11.900 6.852 1.00 83.38 102 CYS A C 1
ATOM 814 O O . CYS A 1 102 ? -5.320 12.618 7.803 1.00 83.38 102 CYS A O 1
ATOM 816 N N . ALA A 1 103 ? -4.712 11.139 6.235 1.00 83.44 103 ALA A N 1
ATOM 817 C CA . ALA A 1 103 ? -3.314 11.055 6.656 1.00 83.44 103 ALA A CA 1
ATOM 818 C C . ALA A 1 103 ? -2.579 12.403 6.548 1.00 83.44 103 ALA A C 1
ATOM 820 O O . ALA A 1 103 ? -1.821 12.768 7.443 1.00 83.44 103 ALA A O 1
ATOM 821 N N . ALA A 1 104 ? -2.824 13.172 5.481 1.00 87.44 104 ALA A N 1
ATOM 822 C CA . ALA A 1 104 ? -2.210 14.486 5.296 1.00 87.44 104 ALA A CA 1
ATOM 823 C C . ALA A 1 104 ? -2.738 15.538 6.289 1.00 87.44 104 ALA A C 1
ATOM 825 O O . ALA A 1 104 ? -1.986 16.414 6.720 1.00 87.44 104 ALA A O 1
ATOM 826 N N . TRP A 1 105 ? -4.020 15.459 6.656 1.00 88.50 105 TRP A N 1
ATOM 827 C CA . TRP A 1 105 ? -4.657 16.401 7.577 1.00 88.50 105 TRP A CA 1
ATOM 828 C C . TRP A 1 105 ? -4.469 16.035 9.052 1.00 88.50 105 TRP A C 1
ATOM 830 O O . TRP A 1 105 ? -4.468 16.937 9.885 1.00 88.50 105 TRP A O 1
ATOM 840 N N . ARG A 1 106 ? -4.224 14.762 9.387 1.00 86.62 106 ARG A N 1
ATOM 841 C CA . ARG A 1 106 ? -4.085 14.278 10.772 1.00 86.62 106 ARG A CA 1
ATOM 842 C C . ARG A 1 106 ? -3.030 15.044 11.598 1.00 86.62 106 ARG A C 1
ATOM 844 O O . ARG A 1 106 ? -3.339 15.375 12.737 1.00 86.62 106 ARG A O 1
ATOM 851 N N . PRO A 1 107 ? -1.839 15.414 11.076 1.00 88.56 107 PRO A N 1
ATOM 852 C CA . PRO A 1 107 ? -0.858 16.201 11.835 1.00 88.56 107 PRO A CA 1
ATOM 853 C C . PRO A 1 107 ? -1.215 17.687 11.989 1.00 88.56 107 PRO A C 1
ATOM 855 O O . PRO A 1 107 ? -0.676 18.357 12.867 1.00 88.56 107 PRO A O 1
ATOM 858 N N . LEU A 1 108 ? -2.054 18.225 11.098 1.00 89.81 108 LEU A N 1
ATOM 859 C CA . LEU A 1 108 ? -2.368 19.656 11.029 1.00 89.81 108 LEU A CA 1
ATOM 860 C C . LEU A 1 108 ? -3.680 19.999 11.734 1.00 89.81 108 LEU A C 1
ATOM 862 O O . LEU A 1 108 ? -3.791 21.073 12.320 1.00 89.81 108 LEU A O 1
ATOM 866 N N . TRP A 1 109 ? -4.667 19.108 11.651 1.00 86.88 109 TRP A N 1
ATOM 867 C CA . TRP A 1 109 ? -5.985 19.273 12.246 1.00 86.88 109 TRP A CA 1
ATOM 868 C C . TRP A 1 109 ? -6.607 17.906 12.592 1.00 86.88 109 TRP A C 1
ATOM 870 O O . TRP A 1 109 ? -7.457 17.405 11.848 1.00 86.88 109 TRP A O 1
ATOM 880 N N . PRO A 1 110 ? -6.209 17.305 13.727 1.00 80.88 110 PRO A N 1
ATOM 881 C CA . PRO A 1 110 ? -6.692 15.992 14.154 1.00 80.88 110 PRO A CA 1
ATOM 882 C C . PRO A 1 110 ? -8.216 15.919 14.305 1.00 80.88 110 PRO A C 1
ATOM 884 O O . PRO A 1 110 ? -8.819 14.920 13.941 1.00 80.88 110 PRO A O 1
ATOM 887 N N . GLU A 1 111 ? -8.853 16.990 14.782 1.00 77.62 111 GLU A N 1
ATOM 888 C CA . GLU A 1 111 ? -10.296 17.039 15.051 1.00 77.62 111 GLU A CA 1
ATOM 889 C C . GLU A 1 111 ? -11.160 17.045 13.778 1.00 77.62 111 GLU A C 1
ATOM 891 O O . GLU A 1 111 ? -12.362 16.801 13.847 1.00 77.62 111 GLU A O 1
ATOM 896 N N . CYS A 1 112 ? -10.569 17.349 12.619 1.00 76.88 112 CYS A N 1
ATOM 897 C CA . CYS A 1 112 ? -11.249 17.344 11.321 1.00 76.88 112 CYS A CA 1
ATOM 898 C C . CYS A 1 112 ? -11.128 15.984 10.605 1.00 76.88 112 CYS A C 1
ATOM 900 O O . CYS A 1 112 ? -11.779 15.750 9.587 1.00 76.88 112 CYS A O 1
ATOM 902 N N . VAL A 1 113 ? -10.291 15.080 11.124 1.00 77.81 113 VAL A N 1
ATOM 903 C CA . VAL A 1 113 ? -10.066 13.746 10.565 1.00 77.81 113 VAL A CA 1
ATOM 904 C C . VAL A 1 113 ? -10.854 12.735 11.388 1.00 77.81 113 VAL A C 1
ATOM 906 O O . VAL A 1 113 ? -10.625 12.590 12.586 1.00 77.81 113 VAL A O 1
ATOM 909 N N . LEU A 1 114 ? -11.785 12.023 10.746 1.00 66.31 114 LEU A N 1
ATOM 910 C CA . LEU A 1 114 ? -12.512 10.935 11.398 1.00 66.31 114 LEU A CA 1
ATOM 911 C C . LEU A 1 114 ? -11.517 9.878 11.893 1.00 66.31 114 LEU A C 1
ATOM 913 O O . LEU A 1 114 ? -10.554 9.532 11.209 1.00 66.31 114 LEU A O 1
ATOM 917 N N . GLN A 1 115 ? -11.759 9.357 13.095 1.00 60.59 115 GLN A N 1
ATOM 918 C CA . GLN A 1 115 ? -10.880 8.375 13.735 1.00 60.59 115 GLN A CA 1
ATOM 919 C C . GLN A 1 115 ? -10.831 7.043 12.959 1.00 60.59 115 GLN A C 1
ATOM 921 O O . GLN A 1 115 ? -9.881 6.282 13.116 1.00 60.59 115 GLN A O 1
ATOM 926 N N . ARG A 1 116 ? -11.827 6.790 12.094 1.00 59.66 116 ARG A N 1
ATOM 927 C CA . ARG A 1 116 ? -11.896 5.644 11.182 1.00 59.66 116 ARG A CA 1
ATOM 928 C C . ARG A 1 116 ? -11.432 6.050 9.781 1.00 59.66 116 ARG A C 1
ATOM 930 O O . ARG A 1 116 ? -12.063 6.876 9.130 1.00 59.66 116 ARG A O 1
ATOM 937 N N . ASP A 1 117 ? -10.353 5.437 9.313 1.00 55.91 117 ASP A N 1
ATOM 938 C CA . ASP A 1 117 ? -9.782 5.570 7.966 1.00 55.91 117 ASP A CA 1
ATOM 939 C C . ASP A 1 117 ? -9.939 4.291 7.117 1.00 55.91 117 ASP A C 1
ATOM 941 O O . ASP A 1 117 ? -9.363 4.180 6.032 1.00 55.91 117 ASP A O 1
ATOM 945 N N . PHE A 1 118 ? -10.749 3.337 7.591 1.00 55.16 118 PHE A N 1
ATOM 946 C CA . PHE A 1 118 ? -11.080 2.109 6.873 1.00 55.16 118 PHE A CA 1
ATOM 947 C C . PHE A 1 118 ? -12.144 2.366 5.795 1.00 55.16 118 PHE A C 1
ATOM 949 O O . PHE A 1 118 ? -13.281 2.723 6.095 1.00 55.16 118 PHE A O 1
ATOM 956 N N . GLU A 1 119 ? -11.784 2.139 4.531 1.00 53.44 119 GLU A N 1
ATOM 957 C CA . GLU A 1 119 ? -12.722 2.058 3.405 1.00 53.44 119 GLU A CA 1
ATOM 958 C C . GLU A 1 119 ? -13.254 0.613 3.280 1.00 53.44 119 GLU A C 1
ATOM 960 O O . GLU A 1 119 ? -12.473 -0.337 3.342 1.00 53.44 119 GLU A O 1
ATOM 965 N N . GLY A 1 120 ? -14.569 0.433 3.084 1.00 53.25 120 GLY A N 1
ATOM 966 C CA . GLY A 1 120 ? -15.184 -0.878 2.794 1.00 53.25 120 GLY A CA 1
ATOM 967 C C . GLY A 1 120 ? -16.232 -1.379 3.792 1.00 53.25 120 GLY A C 1
ATOM 968 O O . GLY A 1 120 ? -16.853 -2.407 3.537 1.00 53.25 120 GLY A O 1
ATOM 969 N N . PHE A 1 121 ? -16.469 -0.652 4.883 1.00 56.78 121 PHE A N 1
ATOM 970 C CA . PHE A 1 121 ? -17.651 -0.848 5.720 1.00 56.78 121 PHE A CA 1
ATOM 971 C C . PHE A 1 121 ? -18.693 0.196 5.319 1.00 56.78 121 PHE A C 1
ATOM 973 O O . PHE A 1 121 ? -18.442 1.393 5.447 1.00 56.78 121 PHE A O 1
ATOM 980 N N . GLU A 1 122 ? -19.831 -0.248 4.782 1.00 61.19 122 GLU A N 1
ATOM 981 C CA . GLU A 1 122 ? -21.006 0.621 4.693 1.00 61.19 122 GLU A CA 1
ATOM 982 C C . GLU A 1 122 ? -21.392 1.035 6.118 1.00 61.19 122 GLU A C 1
ATOM 984 O O . GLU A 1 122 ? -21.363 0.209 7.033 1.00 61.19 122 GLU A O 1
ATOM 989 N N . GLU A 1 123 ? -21.715 2.316 6.320 1.00 58.66 123 GLU A N 1
ATOM 990 C CA . GLU A 1 123 ? -22.416 2.756 7.527 1.00 58.66 123 GLU A CA 1
ATOM 991 C C . GLU A 1 123 ? -23.774 2.053 7.535 1.00 58.66 123 GLU A C 1
ATOM 993 O O . GLU A 1 123 ? -24.729 2.486 6.891 1.00 58.66 123 GLU A O 1
ATOM 998 N N . LEU A 1 124 ? -23.821 0.900 8.195 1.00 64.44 124 LEU A N 1
ATOM 999 C CA . LEU A 1 124 ? -25.063 0.210 8.480 1.00 64.44 124 LEU A CA 1
ATOM 1000 C C . LEU A 1 124 ? -25.781 0.987 9.582 1.00 64.44 124 LEU A C 1
ATOM 1002 O O . LEU A 1 124 ? -25.155 1.415 10.552 1.00 64.44 124 LEU A O 1
ATOM 1006 N N . GLU A 1 125 ? -27.089 1.173 9.420 1.00 74.94 125 GLU A N 1
ATOM 1007 C CA . GLU A 1 125 ? -27.935 1.747 10.466 1.00 74.94 125 GLU A CA 1
ATOM 1008 C C . GLU A 1 125 ? -27.813 0.889 11.735 1.00 74.94 125 GLU A C 1
ATOM 1010 O O . GLU A 1 125 ? -27.928 -0.339 11.668 1.00 74.94 125 GLU A O 1
ATOM 1015 N N . GLU A 1 126 ? -27.559 1.528 12.882 1.00 73.62 126 GLU A N 1
ATOM 1016 C CA . GLU A 1 126 ? -27.332 0.846 14.164 1.00 73.62 126 GLU A CA 1
ATOM 1017 C C . GLU A 1 126 ? -28.496 -0.098 14.503 1.00 73.62 126 GLU A C 1
ATOM 1019 O O . GLU A 1 126 ? -28.269 -1.265 14.831 1.00 73.62 126 GLU A O 1
ATOM 1024 N N . GLU A 1 127 ? -29.742 0.334 14.283 1.00 77.12 127 GLU A N 1
ATOM 1025 C CA . GLU A 1 127 ? -30.931 -0.504 14.454 1.00 77.12 127 GLU A CA 1
ATOM 1026 C C . GLU A 1 127 ? -30.929 -1.782 13.600 1.00 77.12 127 GLU A C 1
ATOM 1028 O O . GLU A 1 127 ? -31.424 -2.820 14.049 1.00 77.12 127 GLU A O 1
ATOM 1033 N N . ALA A 1 128 ? -30.387 -1.743 12.378 1.00 82.50 128 ALA A N 1
ATOM 1034 C CA . ALA A 1 128 ? -30.342 -2.916 11.504 1.00 82.50 128 ALA A CA 1
ATOM 1035 C C . ALA A 1 128 ? -29.360 -3.964 12.042 1.00 82.50 128 ALA A C 1
ATOM 1037 O O . ALA A 1 128 ? -29.673 -5.157 12.070 1.00 82.50 128 ALA A O 1
ATOM 1038 N N . VAL A 1 129 ? -28.206 -3.508 12.533 1.00 85.00 129 VAL A N 1
ATOM 1039 C CA . VAL A 1 129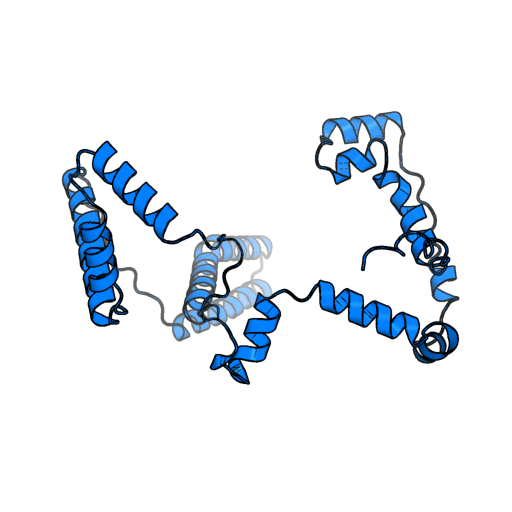 ? -27.176 -4.370 13.123 1.00 85.00 129 VAL A CA 1
ATOM 1040 C C . VAL A 1 129 ? -27.681 -5.008 14.416 1.00 85.00 129 VAL A C 1
ATOM 1042 O O . VAL A 1 129 ? -27.559 -6.222 14.587 1.00 85.00 129 VAL A O 1
ATOM 1045 N N . VAL A 1 130 ? -28.305 -4.228 15.306 1.00 88.62 130 VAL A N 1
ATOM 1046 C CA . VAL A 1 130 ? -28.846 -4.757 16.569 1.00 88.62 130 VAL A CA 1
ATOM 1047 C C . VAL A 1 130 ? -29.944 -5.788 16.305 1.00 88.62 130 VAL A C 1
ATOM 1049 O O . VAL A 1 130 ? -29.943 -6.863 16.906 1.00 88.62 130 VAL A O 1
ATOM 1052 N N . HIS A 1 131 ? -30.841 -5.527 15.349 1.00 91.31 131 HIS A N 1
ATOM 1053 C CA . HIS A 1 131 ? -31.883 -6.482 14.977 1.00 91.31 131 HIS A CA 1
ATOM 1054 C C . HIS A 1 131 ? -31.309 -7.812 14.448 1.00 91.31 131 HIS A C 1
ATOM 1056 O O . HIS A 1 131 ? -31.813 -8.887 14.789 1.00 91.31 131 HIS A O 1
ATOM 1062 N N . GLU A 1 132 ? -30.251 -7.776 13.631 1.00 91.25 132 GLU A N 1
ATOM 1063 C CA . GLU A 1 132 ? -29.576 -8.991 13.158 1.00 91.25 132 GLU A CA 1
ATOM 1064 C C . GLU A 1 132 ? -28.930 -9.782 14.301 1.00 91.25 132 GLU A C 1
ATOM 1066 O O . GLU A 1 132 ? -29.077 -11.006 14.349 1.00 91.25 132 GLU A O 1
ATOM 1071 N N . ILE A 1 133 ? -28.276 -9.100 15.247 1.00 92.25 133 ILE A N 1
ATOM 1072 C CA . ILE A 1 133 ? -27.661 -9.724 16.428 1.00 92.25 133 ILE A CA 1
ATOM 1073 C C . ILE A 1 133 ? -28.722 -10.429 17.280 1.00 92.25 133 ILE A C 1
ATOM 1075 O O . ILE A 1 133 ? -28.569 -11.611 17.595 1.00 92.25 133 ILE A O 1
ATOM 1079 N N . VAL A 1 134 ? -29.826 -9.743 17.589 1.00 93.56 134 VAL A N 1
ATOM 1080 C CA . VAL A 1 134 ? -30.959 -10.299 18.347 1.00 93.56 134 VAL A CA 1
ATOM 1081 C C . VAL A 1 134 ? -31.554 -11.510 17.626 1.00 93.56 134 VAL A C 1
ATOM 1083 O O . VAL A 1 134 ? -31.787 -12.559 18.232 1.00 93.56 134 VAL A O 1
ATOM 1086 N N . SER A 1 135 ? -31.769 -11.414 16.310 1.00 93.81 135 SER A N 1
ATOM 1087 C CA . SER A 1 135 ? -32.283 -12.533 15.514 1.00 93.81 135 SER A CA 1
ATOM 1088 C C . SER A 1 135 ? -31.325 -13.728 15.521 1.00 93.81 135 SER A C 1
ATOM 1090 O O . SER A 1 135 ? -31.772 -14.876 15.598 1.00 93.81 135 SER A O 1
ATOM 1092 N N . LEU A 1 136 ? -30.017 -13.483 15.431 1.00 95.44 136 LEU A N 1
ATOM 1093 C CA . LEU A 1 136 ? -29.001 -14.529 15.439 1.00 95.44 136 LEU A CA 1
ATOM 1094 C C . LEU A 1 136 ? -28.928 -15.216 16.807 1.00 95.44 136 LEU A C 1
ATOM 1096 O O . LEU A 1 136 ? -28.975 -16.446 16.857 1.00 95.44 136 LEU A O 1
ATOM 1100 N N . GLY A 1 137 ? -28.890 -14.448 17.899 1.00 94.88 137 GLY A N 1
ATOM 1101 C CA . GLY A 1 137 ? -28.880 -14.967 19.269 1.00 94.88 137 GLY A CA 1
ATOM 1102 C C . GLY A 1 137 ? -30.073 -15.882 19.535 1.00 94.88 137 GLY A C 1
ATOM 1103 O O . GLY A 1 137 ? -29.897 -17.049 19.894 1.00 94.88 137 GLY A O 1
ATOM 1104 N N . ASN A 1 138 ? -31.275 -15.410 19.198 1.00 94.44 138 ASN A N 1
ATOM 1105 C CA . ASN A 1 138 ? -32.500 -16.197 19.326 1.00 94.44 138 ASN A CA 1
ATOM 1106 C C . ASN A 1 138 ? -32.489 -17.459 18.450 1.00 94.44 138 ASN A C 1
ATOM 1108 O O . ASN A 1 138 ? -32.934 -18.523 18.885 1.00 94.44 138 ASN A O 1
ATOM 1112 N N . SER A 1 139 ? -31.921 -17.398 17.240 1.00 94.75 139 SER A N 1
ATOM 1113 C CA . SER A 1 139 ? -31.775 -18.585 16.381 1.00 94.75 139 SER A CA 1
ATOM 1114 C C . SER A 1 139 ? -30.812 -19.635 16.951 1.00 94.75 139 SER A C 1
ATOM 1116 O O . SER A 1 139 ? -30.977 -20.829 16.697 1.00 94.75 139 SER A O 1
ATOM 1118 N N . MET A 1 140 ? -29.837 -19.204 17.756 1.00 93.19 140 MET A N 1
ATOM 1119 C CA . MET A 1 140 ? -28.904 -20.069 18.480 1.00 93.19 140 MET A CA 1
ATOM 1120 C C . MET A 1 140 ? -29.465 -20.557 19.826 1.00 93.19 140 MET A C 1
ATOM 1122 O O . MET A 1 140 ? -28.792 -21.310 20.529 1.00 93.19 140 MET A O 1
ATOM 1126 N N . GLY A 1 141 ? -30.699 -20.175 20.175 1.00 90.56 141 GLY A N 1
ATOM 1127 C CA . GLY A 1 141 ? -31.353 -20.533 21.434 1.00 90.56 141 GLY A CA 1
ATOM 1128 C C . GLY A 1 141 ? -30.915 -19.687 22.630 1.00 90.56 141 GLY A C 1
ATOM 1129 O O . GLY A 1 141 ? -31.165 -20.087 23.765 1.00 90.56 141 GLY A O 1
ATOM 1130 N N . LEU A 1 142 ? -30.256 -18.551 22.386 1.00 91.31 142 LEU A N 1
ATOM 1131 C CA . LEU A 1 142 ? -30.005 -17.527 23.395 1.00 91.31 142 LEU A CA 1
ATOM 1132 C C . LEU A 1 142 ? -31.242 -16.626 23.465 1.00 91.31 142 LEU A C 1
ATOM 1134 O O . LEU A 1 142 ? -31.683 -16.127 22.436 1.00 91.31 142 LEU A O 1
ATOM 1138 N N . GLU A 1 143 ? -31.809 -16.434 24.652 1.00 91.06 143 GLU A N 1
ATOM 1139 C CA . GLU A 1 143 ? -32.905 -15.482 24.869 1.00 91.06 143 GLU A CA 1
ATOM 1140 C C . GLU A 1 143 ? -32.275 -14.091 25.008 1.00 91.06 143 GLU A C 1
ATOM 1142 O O . GLU A 1 143 ? -31.752 -13.766 26.068 1.00 91.06 143 GLU A O 1
ATOM 1147 N N . VAL A 1 144 ? -32.211 -13.357 23.890 1.00 93.38 144 VAL A N 1
ATOM 1148 C CA . VAL A 1 144 ? -31.558 -12.039 23.773 1.00 93.38 144 VAL A CA 1
ATOM 1149 C C . VAL A 1 144 ? -32.567 -11.041 23.222 1.00 93.38 144 VAL A C 1
ATOM 1151 O O . VAL A 1 144 ? -33.229 -11.338 22.219 1.00 93.38 144 VAL A O 1
ATOM 1154 N N . ASP A 1 145 ? -32.669 -9.871 23.840 1.00 92.69 145 ASP A N 1
ATOM 1155 C CA . ASP A 1 145 ? -33.459 -8.738 23.369 1.00 92.69 145 ASP A CA 1
ATOM 1156 C C . ASP A 1 145 ? -32.594 -7.509 23.023 1.00 92.69 145 ASP A C 1
ATOM 1158 O O . ASP A 1 145 ? -31.368 -7.583 22.947 1.00 92.69 145 ASP A O 1
ATOM 1162 N N . TYR A 1 146 ? -33.244 -6.400 22.664 1.00 89.50 146 TYR A N 1
ATOM 1163 C CA . TYR A 1 146 ? -32.550 -5.178 22.250 1.00 89.50 146 TYR A CA 1
ATOM 1164 C C . TYR A 1 146 ? -31.794 -4.530 23.417 1.00 89.50 146 TYR A C 1
ATOM 1166 O O . TYR A 1 146 ? -30.675 -4.055 23.223 1.00 89.50 146 TYR A O 1
ATOM 1174 N N . ASP A 1 147 ? -32.391 -4.552 24.610 1.00 91.19 147 ASP A N 1
ATOM 1175 C CA . ASP A 1 147 ? -31.839 -3.921 25.807 1.00 91.19 147 ASP A CA 1
ATOM 1176 C C . ASP A 1 147 ? -30.570 -4.672 26.245 1.00 91.19 147 ASP A C 1
ATOM 1178 O O . ASP A 1 147 ? -29.580 -4.043 26.612 1.00 91.19 147 ASP A O 1
ATOM 1182 N N . ASP A 1 148 ? -30.546 -6.004 26.097 1.00 91.38 148 ASP A N 1
ATOM 1183 C CA . ASP A 1 148 ? -29.353 -6.830 26.339 1.00 91.38 148 ASP A CA 1
ATOM 1184 C C . ASP A 1 148 ? -28.168 -6.433 25.436 1.00 91.38 148 ASP A C 1
ATOM 1186 O O . ASP A 1 148 ? -27.007 -6.443 25.858 1.00 91.38 148 ASP A O 1
ATOM 1190 N N . VAL A 1 149 ? -28.438 -6.109 24.165 1.00 90.19 149 VAL A N 1
ATOM 1191 C CA . VAL A 1 149 ? -27.396 -5.696 23.209 1.00 90.19 149 VAL A CA 1
ATOM 1192 C C . VAL A 1 149 ? -26.910 -4.284 23.522 1.00 90.19 149 VAL A C 1
ATOM 1194 O O . VAL A 1 149 ? -25.705 -4.036 23.471 1.00 90.19 149 VAL A O 1
ATOM 1197 N N . GLU A 1 150 ? -27.821 -3.374 23.865 1.00 87.56 150 GLU A N 1
ATOM 1198 C CA . GLU A 1 150 ? -27.488 -2.007 24.267 1.00 87.56 150 GLU A CA 1
ATOM 1199 C C . GLU A 1 150 ? -26.627 -1.999 25.541 1.00 87.56 150 GLU A C 1
ATOM 1201 O O . GLU A 1 150 ? -25.549 -1.403 25.541 1.00 87.56 150 GLU A O 1
ATOM 1206 N N . GLU A 1 151 ? -27.015 -2.755 26.577 1.00 88.31 151 GLU A N 1
ATOM 1207 C CA . GLU A 1 151 ? -26.245 -2.899 27.821 1.00 88.31 151 GLU A CA 1
ATOM 1208 C C . GLU A 1 151 ? -24.836 -3.450 27.554 1.00 88.31 151 GLU A C 1
ATOM 1210 O O . GLU A 1 151 ? -23.845 -2.911 28.053 1.00 88.31 151 GLU A O 1
ATOM 1215 N N . LEU A 1 152 ? -24.720 -4.484 26.713 1.00 87.50 152 LEU A N 1
ATOM 1216 C CA . LEU A 1 152 ? -23.431 -5.095 26.386 1.00 87.50 152 LEU A CA 1
ATOM 1217 C C . LEU A 1 152 ? -22.494 -4.121 25.656 1.00 87.50 152 LEU A C 1
ATOM 1219 O O . LEU A 1 152 ? -21.288 -4.092 25.930 1.00 87.50 152 LEU A O 1
ATOM 1223 N N . VAL A 1 15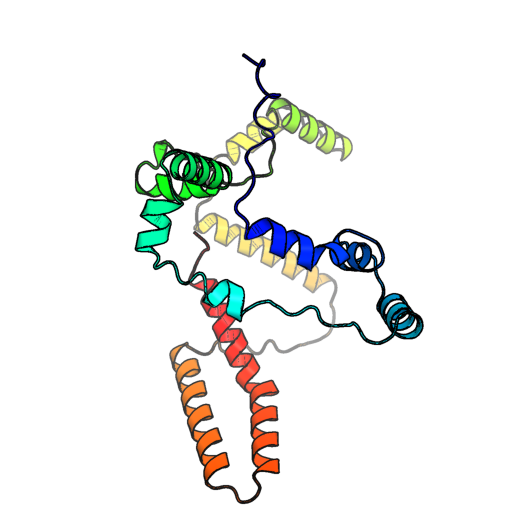3 ? -23.038 -3.336 24.722 1.00 85.06 153 VAL A N 1
ATOM 1224 C CA . VAL A 1 153 ? -22.287 -2.317 23.976 1.00 85.06 153 VAL A CA 1
ATOM 1225 C C . VAL A 1 153 ? -21.850 -1.191 24.906 1.00 85.06 153 VAL A C 1
ATOM 1227 O O . VAL A 1 153 ? -20.699 -0.759 24.830 1.00 85.06 153 VAL A O 1
ATOM 1230 N N . GLU A 1 154 ? -22.720 -0.739 25.808 1.00 84.56 154 GLU A N 1
ATOM 1231 C CA . GLU A 1 154 ? -22.381 0.292 26.788 1.00 84.56 154 GLU A CA 1
ATOM 1232 C C . GLU A 1 154 ? -21.301 -0.179 27.770 1.00 84.56 154 GLU A C 1
ATOM 1234 O O . GLU A 1 154 ? -20.334 0.556 28.003 1.00 84.56 154 GLU A O 1
ATOM 1239 N N . GLU A 1 155 ? -21.397 -1.407 28.289 1.00 79.88 155 GLU A N 1
ATOM 1240 C CA . GLU A 1 155 ? -20.410 -1.983 29.213 1.00 79.88 155 GLU A CA 1
ATOM 1241 C C . GLU A 1 155 ? -19.011 -2.067 28.575 1.00 79.88 155 GLU A C 1
ATOM 1243 O O . GLU A 1 155 ? -18.002 -1.791 29.232 1.00 79.88 155 GLU A O 1
ATOM 1248 N N . HIS A 1 156 ? -18.947 -2.356 27.271 1.00 72.56 156 HIS A N 1
ATOM 1249 C CA . HIS A 1 156 ? -17.700 -2.502 26.511 1.00 72.56 156 HIS A CA 1
ATOM 1250 C C . HIS A 1 156 ? -17.321 -1.267 25.679 1.00 72.56 156 HIS A C 1
ATOM 1252 O O . HIS A 1 156 ? -16.352 -1.303 24.920 1.00 72.56 156 HIS A O 1
ATOM 1258 N N . SER A 1 157 ? -18.041 -0.154 25.831 1.00 75.69 157 SER A N 1
ATOM 1259 C CA . SER A 1 157 ? -17.754 1.104 25.125 1.00 75.69 157 SER A CA 1
ATOM 1260 C C . SER A 1 157 ? -16.444 1.756 25.577 1.00 75.69 157 SER A C 1
ATOM 1262 O O . SER A 1 157 ? -15.867 2.595 24.880 1.00 75.69 157 SER A O 1
ATOM 1264 N N . LYS A 1 158 ? -15.960 1.377 26.762 1.00 78.88 158 LYS A N 1
ATOM 1265 C CA . LYS A 1 158 ? -14.713 1.870 27.327 1.00 78.88 158 LYS A CA 1
ATOM 1266 C C . LYS A 1 158 ? -13.529 1.118 26.724 1.00 78.88 158 LYS A C 1
ATOM 1268 O O . LYS A 1 158 ? -13.456 -0.104 26.808 1.00 78.88 158 LYS A O 1
ATOM 1273 N N . GLU A 1 159 ? -12.568 1.862 26.177 1.00 71.81 159 GLU A N 1
ATOM 1274 C CA . GLU A 1 159 ? -11.311 1.286 25.694 1.00 71.81 159 GLU A CA 1
ATOM 1275 C C . GLU A 1 159 ? -10.631 0.458 26.795 1.00 71.81 159 GLU A C 1
ATOM 1277 O O . GLU A 1 159 ? -10.421 0.935 27.917 1.00 71.81 159 GLU A O 1
ATOM 1282 N N . LEU A 1 160 ? -10.285 -0.786 26.455 1.00 76.31 160 LEU A N 1
ATOM 1283 C CA . LEU A 1 160 ? -9.527 -1.674 27.328 1.00 76.31 160 LEU A CA 1
ATOM 1284 C C . LEU A 1 160 ? -8.146 -1.078 27.598 1.00 76.31 160 LEU A C 1
ATOM 1286 O O . LEU A 1 160 ? -7.446 -0.629 26.686 1.00 76.31 160 LEU A O 1
ATOM 1290 N N . SER A 1 161 ? -7.726 -1.123 28.857 1.00 81.38 161 SER A N 1
ATOM 1291 C CA . SER A 1 161 ? -6.359 -0.775 29.228 1.00 81.38 161 SER A CA 1
ATOM 1292 C C . SER A 1 161 ? -5.356 -1.803 28.695 1.00 81.38 161 SER A C 1
ATOM 1294 O O . SER A 1 161 ? -5.674 -2.961 28.407 1.00 81.38 161 SER A O 1
ATOM 1296 N N . THR A 1 162 ? -4.094 -1.389 28.596 1.00 80.06 162 THR A N 1
ATOM 1297 C CA . THR A 1 162 ? -2.980 -2.262 28.208 1.00 80.06 162 THR A CA 1
ATOM 1298 C C . THR A 1 162 ? -2.849 -3.496 29.101 1.00 80.06 162 THR A C 1
ATOM 1300 O O . THR A 1 162 ? -2.478 -4.571 28.633 1.00 80.06 162 THR A O 1
ATOM 1303 N N . GLU A 1 163 ? -3.170 -3.355 30.382 1.00 81.81 163 GLU A N 1
ATOM 1304 C CA . GLU A 1 163 ? -3.145 -4.412 31.382 1.00 81.81 163 GLU A CA 1
ATOM 1305 C C . GLU A 1 163 ? -4.261 -5.441 31.151 1.00 81.81 163 GLU A C 1
ATOM 1307 O O . GLU A 1 163 ? -3.983 -6.641 31.149 1.00 81.81 163 GLU A O 1
ATOM 1312 N N . GLU A 1 164 ? -5.488 -4.990 30.877 1.00 82.31 164 GLU A N 1
ATOM 1313 C CA . GLU A 1 164 ? -6.639 -5.862 30.588 1.00 82.31 164 GLU A CA 1
ATOM 1314 C C . GLU A 1 164 ? -6.444 -6.635 29.273 1.00 82.31 164 GLU A C 1
ATOM 1316 O O . GLU A 1 164 ? -6.727 -7.831 29.199 1.00 82.31 164 GLU A O 1
ATOM 1321 N N . LEU A 1 165 ? -5.861 -5.997 28.249 1.00 81.44 165 LEU A N 1
ATOM 1322 C CA . LEU A 1 165 ? -5.498 -6.663 26.991 1.00 81.44 165 LEU A CA 1
ATOM 1323 C C . LEU A 1 165 ? -4.469 -7.785 27.193 1.00 81.44 165 LEU A C 1
ATOM 1325 O O . LEU A 1 165 ? -4.580 -8.859 26.593 1.00 81.44 165 LEU A O 1
ATOM 1329 N N . LEU A 1 166 ? -3.461 -7.560 28.041 1.00 83.44 166 LEU A N 1
ATOM 1330 C CA . LEU A 1 166 ? -2.461 -8.580 28.373 1.00 83.44 166 LEU A CA 1
ATOM 1331 C C . LEU A 1 166 ? -3.074 -9.748 29.154 1.00 83.44 166 LEU A C 1
ATOM 1333 O O . LEU A 1 166 ? -2.657 -10.898 28.972 1.00 83.44 166 LEU A O 1
ATOM 1337 N N . GLU A 1 167 ? -4.056 -9.468 30.008 1.00 84.19 167 GLU A N 1
ATOM 1338 C CA . GLU A 1 167 ? -4.768 -10.479 30.784 1.00 84.19 167 GLU A CA 1
ATOM 1339 C C . GLU A 1 167 ? -5.667 -11.350 29.892 1.00 84.19 167 GLU A C 1
ATOM 1341 O O . GLU A 1 167 ? -5.542 -12.578 29.930 1.00 84.19 167 GLU A O 1
ATOM 1346 N N . LEU A 1 168 ? -6.434 -10.742 28.980 1.00 83.38 168 LEU A N 1
ATOM 1347 C CA . LEU A 1 168 ? -7.224 -11.452 27.965 1.00 83.38 168 LEU A CA 1
ATOM 1348 C C . LEU A 1 168 ? -6.353 -12.329 27.058 1.00 83.38 168 LEU A C 1
ATOM 1350 O O . LEU A 1 168 ? -6.669 -13.495 26.810 1.00 83.38 168 LEU A O 1
ATOM 1354 N N . HIS A 1 169 ? -5.203 -11.819 26.604 1.00 79.50 169 HIS A N 1
ATOM 1355 C CA . HIS A 1 169 ? -4.270 -12.601 25.788 1.00 79.50 169 HIS A CA 1
ATOM 1356 C C . HIS A 1 169 ? -3.732 -13.829 26.541 1.00 79.50 169 HIS A C 1
ATOM 1358 O O . HIS A 1 169 ? -3.545 -14.908 25.968 1.00 79.50 169 HIS A O 1
ATOM 1364 N N . LYS A 1 170 ? -3.484 -13.689 27.847 1.00 83.75 170 LYS A N 1
ATOM 1365 C CA . LYS A 1 170 ? -3.033 -14.787 28.707 1.00 83.75 170 LYS A CA 1
ATOM 1366 C C . LYS A 1 170 ? -4.136 -15.824 28.924 1.00 83.75 170 LYS A C 1
ATOM 1368 O O . LYS A 1 170 ? -3.835 -17.020 28.920 1.00 83.75 170 LYS A O 1
ATOM 1373 N N . GLU A 1 171 ? -5.384 -15.394 29.079 1.00 81.88 171 GLU A N 1
ATOM 1374 C CA . GLU A 1 171 ? -6.544 -16.273 29.242 1.00 81.88 171 GLU A CA 1
ATOM 1375 C C . GLU A 1 171 ? -6.877 -17.045 27.957 1.00 81.88 171 GLU A C 1
ATOM 1377 O O . GLU A 1 171 ? -7.035 -18.270 27.994 1.00 81.88 171 GLU A O 1
ATOM 1382 N N . GLN A 1 172 ? -6.874 -16.371 26.803 1.00 76.81 172 GLN A N 1
ATOM 1383 C CA . GLN A 1 172 ? -7.115 -16.994 25.499 1.00 76.81 172 GLN A CA 1
ATOM 1384 C C . GLN A 1 172 ? -6.033 -18.032 25.170 1.00 76.81 172 GLN A C 1
ATOM 1386 O O . GLN A 1 172 ? -6.340 -19.172 24.816 1.00 76.81 172 GLN A O 1
ATOM 1391 N N . ASN A 1 173 ? -4.757 -17.689 25.379 1.00 70.94 173 ASN A N 1
ATOM 1392 C CA . ASN A 1 173 ? -3.652 -18.633 25.208 1.00 70.94 173 ASN A CA 1
ATOM 1393 C C . ASN A 1 173 ? -3.685 -19.768 26.239 1.00 70.94 173 ASN A C 1
ATOM 1395 O O . ASN A 1 173 ? -3.296 -20.894 25.927 1.00 70.94 173 ASN A O 1
ATOM 1399 N N . GLY A 1 174 ? -4.140 -19.500 27.465 1.00 71.75 174 GLY A N 1
ATOM 1400 C CA . GLY A 1 174 ? -4.332 -20.513 28.500 1.00 71.75 174 GLY A CA 1
ATOM 1401 C C . GLY A 1 174 ? -5.411 -21.529 28.123 1.00 71.75 174 GLY A C 1
ATOM 1402 O O . GLY A 1 174 ? -5.212 -22.733 28.293 1.00 71.75 174 GLY A O 1
ATOM 1403 N N . THR A 1 175 ? -6.514 -21.053 27.550 1.00 62.81 175 THR A N 1
ATOM 1404 C CA . THR A 1 175 ? -7.637 -21.872 27.077 1.00 62.81 175 THR A CA 1
ATOM 1405 C C . THR A 1 175 ? -7.254 -22.685 25.843 1.00 62.81 175 THR A C 1
ATOM 1407 O O . THR A 1 175 ? -7.474 -23.896 25.815 1.00 62.81 175 THR A O 1
ATOM 1410 N N . LEU A 1 176 ? -6.566 -22.066 24.878 1.00 58.03 176 LEU A N 1
ATOM 1411 C CA . LEU A 1 176 ? -6.037 -22.746 23.696 1.00 58.03 176 LEU A CA 1
ATOM 1412 C C . LEU A 1 176 ? -5.048 -23.851 24.092 1.00 58.03 176 LEU A C 1
ATOM 1414 O O . LEU A 1 176 ? -5.165 -24.993 23.651 1.00 58.03 176 LEU A O 1
ATOM 1418 N N . LYS A 1 177 ? -4.130 -23.550 25.018 1.00 57.31 177 LYS A N 1
ATOM 1419 C CA . LYS A 1 177 ? -3.171 -24.522 25.555 1.00 57.31 177 LYS A CA 1
ATOM 1420 C C . LYS A 1 177 ? -3.861 -25.666 26.299 1.00 57.31 177 LYS A C 1
ATOM 1422 O O . LYS A 1 177 ? -3.416 -26.799 26.178 1.00 57.31 177 LYS A O 1
ATOM 1427 N N . ARG A 1 178 ? -4.950 -25.394 27.027 1.00 56.72 178 ARG A N 1
ATOM 1428 C CA . ARG A 1 178 ? -5.743 -26.423 27.717 1.00 56.72 178 ARG A CA 1
ATOM 1429 C C . ARG A 1 178 ? -6.489 -27.333 26.739 1.00 56.72 178 ARG A C 1
ATOM 1431 O O . ARG A 1 178 ? -6.512 -28.540 26.971 1.00 56.72 178 ARG A O 1
ATOM 1438 N N . SER A 1 179 ? -7.032 -26.778 25.651 1.00 56.84 179 SER A N 1
ATOM 1439 C CA . SER A 1 179 ? -7.681 -27.559 24.587 1.00 56.84 179 SER A CA 1
ATOM 1440 C C . SER A 1 179 ? -6.695 -28.498 23.881 1.00 56.84 179 SER A C 1
ATOM 1442 O O . SER A 1 179 ? -6.980 -29.681 23.743 1.00 56.84 179 SER A O 1
ATOM 1444 N N . LEU A 1 180 ? -5.480 -28.018 23.585 1.00 49.00 180 LEU A N 1
ATOM 1445 C CA . LEU A 1 180 ? -4.404 -28.812 22.978 1.00 49.00 180 LEU A CA 1
ATOM 1446 C C . LEU A 1 180 ? -3.903 -29.934 23.905 1.00 49.00 180 LEU A C 1
ATOM 1448 O O . LEU A 1 180 ? -3.644 -31.045 23.462 1.00 49.00 180 LEU A O 1
ATOM 1452 N N . THR A 1 181 ? -3.814 -29.686 25.217 1.00 46.69 181 THR A N 1
ATOM 1453 C CA . THR A 1 181 ? -3.352 -30.709 26.178 1.00 46.69 181 THR A CA 1
ATOM 1454 C C . THR A 1 181 ? -4.377 -31.795 26.505 1.00 46.69 181 THR A C 1
ATOM 1456 O O . THR A 1 181 ? -4.014 -32.782 27.138 1.00 46.69 181 THR A O 1
ATOM 1459 N N . SER A 1 182 ? -5.650 -31.622 26.133 1.00 48.50 182 SER A N 1
ATOM 1460 C CA . SER A 1 182 ? -6.685 -32.627 26.411 1.00 48.50 182 SER A CA 1
ATOM 1461 C C . SER A 1 182 ? -6.780 -33.709 25.329 1.00 48.50 182 SER A C 1
ATOM 1463 O O . SER A 1 182 ? -7.419 -34.729 25.581 1.00 48.50 182 SER A O 1
ATOM 1465 N N . GLU A 1 183 ? -6.157 -33.513 24.162 1.00 48.88 183 GLU A N 1
ATOM 1466 C CA . GLU A 1 183 ? -6.241 -34.445 23.025 1.00 48.88 183 GLU A CA 1
ATOM 1467 C C . GLU A 1 183 ? -4.900 -35.105 22.652 1.00 48.88 183 GLU A C 1
ATOM 1469 O O . GLU A 1 183 ? -4.908 -36.157 22.018 1.00 48.88 183 GLU A O 1
ATOM 1474 N N . GLU A 1 184 ? -3.754 -34.597 23.118 1.00 39.12 184 GLU A N 1
ATOM 1475 C CA . GLU A 1 184 ? -2.441 -35.217 22.878 1.00 39.12 184 GLU A CA 1
ATOM 1476 C C . GLU A 1 184 ? -1.862 -35.840 24.153 1.00 39.12 184 GLU A C 1
ATOM 1478 O O . GLU A 1 184 ? -0.977 -35.308 24.826 1.00 39.12 184 GLU A O 1
ATOM 1483 N N . SER A 1 185 ? -2.355 -37.033 24.488 1.00 40.56 185 SER A N 1
ATOM 1484 C CA . SER A 1 185 ? -1.572 -37.965 25.292 1.00 40.56 185 SER A CA 1
ATOM 1485 C C . SER A 1 185 ? -0.480 -38.578 24.414 1.00 40.56 185 SER A C 1
ATOM 1487 O O . SER A 1 185 ? -0.740 -39.524 23.671 1.00 40.56 185 SER A O 1
ATOM 1489 N N . GLY A 1 186 ? 0.738 -38.067 24.566 1.00 41.50 186 GLY A N 1
ATOM 1490 C CA . GLY A 1 186 ? 1.962 -38.732 24.131 1.00 41.50 186 GLY A CA 1
ATOM 1491 C C . GLY A 1 186 ? 2.622 -38.082 22.927 1.00 41.50 186 GLY A C 1
ATOM 1492 O O . GLY A 1 186 ? 2.380 -38.501 21.809 1.00 41.50 186 GLY A O 1
ATOM 1493 N N . GLU A 1 187 ? 3.499 -37.119 23.192 1.00 36.78 187 GLU A N 1
ATOM 1494 C CA . GLU A 1 187 ? 4.890 -37.122 22.727 1.00 36.78 187 GLU A CA 1
ATOM 1495 C C . GLU A 1 187 ? 5.622 -35.970 23.438 1.00 36.78 187 GLU A C 1
ATOM 1497 O O . GLU A 1 187 ? 5.259 -34.798 23.344 1.00 36.78 187 GLU A O 1
ATOM 1502 N N . GLU A 1 188 ? 6.606 -36.331 24.264 1.00 42.41 188 GLU A N 1
ATOM 1503 C CA . GLU A 1 188 ? 7.532 -35.393 24.892 1.00 42.41 188 GLU A CA 1
ATOM 1504 C C . GLU A 1 188 ? 8.421 -34.787 23.799 1.00 42.41 188 GLU A C 1
ATOM 1506 O O . GLU A 1 188 ? 9.448 -35.357 23.440 1.00 42.41 188 GLU A O 1
ATOM 1511 N N . GLU A 1 189 ? 8.044 -33.627 23.264 1.00 39.59 189 GLU A N 1
ATOM 1512 C CA . GLU A 1 189 ? 9.009 -32.756 22.596 1.00 39.59 189 GLU A CA 1
ATOM 1513 C C . GLU A 1 189 ? 9.521 -31.712 23.588 1.00 39.59 189 GLU A C 1
ATOM 1515 O O . GLU A 1 189 ? 8.821 -30.773 23.988 1.00 39.59 189 GLU A O 1
ATOM 1520 N N . ASP A 1 190 ? 10.778 -31.908 23.985 1.00 34.56 190 ASP A N 1
ATOM 1521 C CA . ASP A 1 190 ? 11.614 -30.945 24.686 1.00 34.56 190 ASP A CA 1
ATOM 1522 C C . ASP A 1 190 ? 11.493 -29.560 24.034 1.00 34.56 190 ASP A C 1
ATOM 1524 O O . ASP A 1 190 ? 12.038 -29.274 22.964 1.00 34.56 190 ASP A O 1
ATOM 1528 N N . LYS A 1 191 ? 10.785 -28.652 24.711 1.00 43.16 191 LYS A N 1
ATOM 1529 C CA . LYS A 1 191 ? 10.818 -27.221 24.406 1.00 43.16 191 LYS A CA 1
ATOM 1530 C C . LYS A 1 191 ? 12.149 -26.654 24.884 1.00 43.16 191 LYS A C 1
ATOM 1532 O O . LYS A 1 191 ? 12.220 -25.998 25.919 1.00 43.16 191 LYS A O 1
ATOM 1537 N N . GLU A 1 192 ? 13.199 -26.890 24.104 1.00 44.84 192 GLU A N 1
ATOM 1538 C CA . GLU A 1 192 ? 14.433 -26.116 24.180 1.00 44.84 192 GLU A CA 1
ATOM 1539 C C . GLU A 1 192 ? 14.058 -24.647 23.918 1.00 44.84 192 GLU A C 1
ATOM 1541 O O . GLU A 1 192 ? 13.676 -24.267 22.805 1.00 44.84 192 GLU A O 1
ATOM 1546 N N . GLU A 1 193 ? 14.093 -23.816 24.962 1.00 44.97 193 GLU A N 1
ATOM 1547 C CA . GLU A 1 193 ? 13.914 -22.369 24.866 1.00 44.97 193 GLU A CA 1
ATOM 154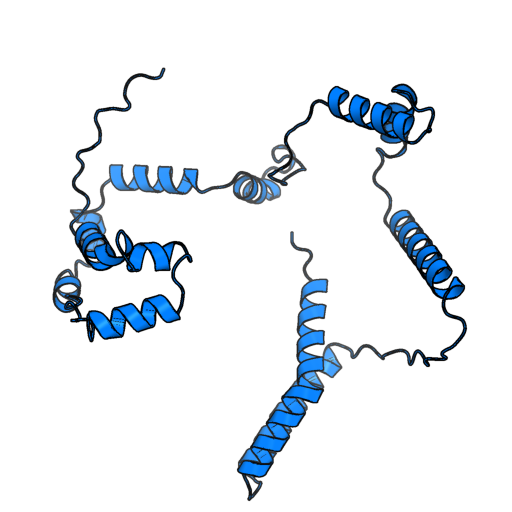8 C C . GLU A 1 193 ? 14.902 -21.811 23.833 1.00 44.97 193 GLU A C 1
ATOM 1550 O O . GLU A 1 193 ? 16.086 -21.594 24.111 1.00 44.97 193 GLU A O 1
ATOM 1555 N N . ARG A 1 194 ? 14.430 -21.589 22.598 1.00 48.41 194 ARG A N 1
ATOM 1556 C CA . ARG A 1 194 ? 15.231 -20.974 21.538 1.00 48.41 194 ARG A CA 1
ATOM 1557 C C . ARG A 1 194 ? 15.690 -19.597 22.008 1.00 48.41 194 ARG A C 1
ATOM 1559 O O . ARG A 1 194 ? 14.919 -18.641 22.013 1.00 48.41 194 ARG A O 1
ATOM 1566 N N . ARG A 1 195 ? 16.969 -19.494 22.378 1.00 56.56 195 ARG A N 1
ATOM 1567 C CA . ARG A 1 195 ? 17.628 -18.231 22.723 1.00 56.56 195 ARG A CA 1
ATOM 1568 C C . ARG A 1 195 ? 17.493 -17.267 21.544 1.00 56.56 195 ARG A C 1
ATOM 1570 O O . ARG A 1 195 ? 18.080 -17.490 20.485 1.00 56.56 195 ARG A O 1
ATOM 1577 N N . ILE A 1 196 ? 16.719 -16.202 21.725 1.00 63.38 196 ILE A N 1
ATOM 1578 C CA . ILE A 1 196 ? 16.607 -15.121 20.744 1.00 63.38 196 ILE A CA 1
ATOM 1579 C C . ILE A 1 196 ? 17.975 -14.435 20.666 1.00 63.38 196 ILE A C 1
ATOM 1581 O O . ILE A 1 196 ? 18.526 -14.004 21.680 1.00 63.38 196 ILE A O 1
ATOM 1585 N N . ILE A 1 197 ? 18.561 -14.377 19.470 1.00 68.44 197 ILE A N 1
ATOM 1586 C CA . ILE A 1 197 ? 19.877 -13.765 19.265 1.00 68.44 197 ILE A CA 1
ATOM 1587 C C . ILE A 1 197 ? 19.721 -12.240 19.345 1.00 68.44 197 ILE A C 1
ATOM 1589 O O . ILE A 1 197 ? 18.926 -11.684 18.589 1.00 68.44 197 ILE A O 1
ATOM 1593 N N . PRO A 1 198 ? 20.487 -11.530 20.196 1.00 76.94 198 PRO A N 1
ATOM 1594 C CA . PRO A 1 198 ? 20.446 -10.071 20.240 1.00 76.94 198 PRO A CA 1
ATOM 1595 C C . PRO A 1 198 ? 20.850 -9.448 18.896 1.00 76.94 198 PRO A C 1
ATOM 1597 O O . PRO A 1 198 ? 21.775 -9.936 18.245 1.00 76.94 198 PRO A O 1
ATOM 1600 N N . ALA A 1 199 ? 20.262 -8.305 18.524 1.00 73.50 199 ALA A N 1
ATOM 1601 C CA . ALA A 1 199 ? 20.542 -7.615 17.253 1.00 73.50 199 ALA A CA 1
ATOM 1602 C C . ALA A 1 199 ? 22.044 -7.359 16.993 1.00 73.50 199 ALA A C 1
ATOM 1604 O O . ALA A 1 199 ? 22.518 -7.454 15.859 1.00 73.50 199 ALA A O 1
ATOM 1605 N N . LYS A 1 200 ? 22.821 -7.089 18.053 1.00 77.62 200 LYS A N 1
ATOM 1606 C CA . LYS A 1 200 ? 24.287 -6.972 17.976 1.00 77.62 200 LYS A CA 1
ATOM 1607 C C . LYS A 1 200 ? 24.947 -8.290 17.550 1.00 77.62 200 LYS A C 1
ATOM 1609 O O . LYS A 1 200 ? 25.769 -8.284 16.642 1.00 77.62 200 LYS A O 1
ATOM 1614 N N . GLY A 1 201 ? 24.541 -9.408 18.152 1.00 80.25 201 GLY A N 1
ATOM 1615 C CA . GLY A 1 201 ? 25.038 -10.740 17.799 1.00 80.25 201 GLY A CA 1
ATOM 1616 C C . GLY A 1 201 ? 24.668 -11.143 16.371 1.00 80.25 201 GLY A C 1
ATOM 1617 O O . GLY A 1 201 ? 25.480 -11.743 15.674 1.00 80.25 201 GLY A O 1
ATOM 1618 N N . LEU A 1 202 ? 23.486 -10.734 15.901 1.00 84.62 202 LEU A N 1
ATOM 1619 C CA . LEU A 1 202 ? 23.050 -10.951 14.523 1.00 84.62 202 LEU A CA 1
ATOM 1620 C C . LEU A 1 202 ? 23.934 -10.186 13.523 1.00 84.62 202 LEU A C 1
ATOM 1622 O O . LEU A 1 202 ? 24.414 -10.760 12.546 1.00 84.62 202 LEU A O 1
ATOM 1626 N N . LYS A 1 203 ? 24.207 -8.902 13.790 1.00 84.19 203 LYS A N 1
ATOM 1627 C CA . LYS A 1 203 ? 25.110 -8.078 12.970 1.00 84.19 203 LYS A CA 1
ATOM 1628 C C . LYS A 1 203 ? 26.526 -8.660 12.919 1.00 84.19 203 LYS A C 1
ATOM 1630 O O . LYS A 1 203 ? 27.117 -8.723 11.842 1.00 84.19 203 LYS A O 1
ATOM 1635 N N . ASP A 1 204 ? 27.047 -9.103 14.059 1.00 86.94 204 ASP A N 1
ATOM 1636 C CA . ASP A 1 204 ? 28.381 -9.699 14.150 1.00 86.94 204 ASP A CA 1
ATOM 1637 C C . ASP A 1 204 ? 28.459 -11.022 13.367 1.00 86.94 204 ASP A C 1
ATOM 1639 O O . ASP A 1 204 ? 29.440 -11.253 12.658 1.00 86.94 204 ASP A O 1
ATOM 1643 N N . ALA A 1 205 ? 27.404 -11.845 13.397 1.00 86.44 205 ALA A N 1
ATOM 1644 C CA . ALA A 1 205 ? 27.322 -13.079 12.614 1.00 86.44 205 ALA A CA 1
ATOM 1645 C C . ALA A 1 205 ? 27.409 -12.819 11.099 1.00 86.44 205 ALA A C 1
ATOM 1647 O O . ALA A 1 205 ? 28.201 -13.467 10.412 1.00 86.44 205 ALA A O 1
ATOM 1648 N N . PHE A 1 206 ? 26.673 -11.826 10.583 1.00 88.56 206 PHE A N 1
ATOM 1649 C CA . PHE A 1 206 ? 26.753 -11.433 9.169 1.00 88.56 206 PHE A CA 1
ATOM 1650 C C . PHE A 1 206 ? 28.151 -10.938 8.782 1.00 88.56 206 PHE A C 1
ATOM 1652 O O . PHE A 1 206 ? 28.687 -11.351 7.756 1.00 88.56 206 PHE A O 1
ATOM 1659 N N . ILE A 1 207 ? 28.772 -10.094 9.612 1.00 89.69 207 ILE A N 1
ATOM 1660 C CA . ILE A 1 207 ? 30.118 -9.563 9.345 1.00 89.69 207 ILE A CA 1
ATOM 1661 C C . ILE A 1 207 ? 31.161 -10.687 9.330 1.00 89.69 207 ILE A C 1
ATOM 1663 O O . ILE A 1 207 ? 32.033 -10.708 8.458 1.00 89.69 207 ILE A O 1
ATOM 1667 N N . CYS A 1 208 ? 31.097 -11.609 10.291 1.00 92.19 208 CYS A N 1
ATOM 1668 C CA . CYS A 1 208 ? 32.000 -12.754 10.356 1.00 92.19 208 CYS A CA 1
ATOM 1669 C C . CYS A 1 208 ? 31.837 -13.665 9.138 1.00 92.19 208 CYS A C 1
ATOM 1671 O O . CYS A 1 208 ? 32.840 -14.052 8.538 1.00 92.19 208 CYS A O 1
ATOM 1673 N N . TRP A 1 209 ? 30.595 -13.944 8.733 1.00 94.69 209 TRP A N 1
ATOM 1674 C CA . TRP A 1 209 ? 30.318 -14.754 7.553 1.00 94.69 209 TRP A CA 1
ATOM 1675 C C . TRP A 1 209 ? 30.860 -14.117 6.270 1.00 94.69 209 TRP A C 1
ATOM 1677 O O . TRP A 1 209 ? 31.606 -14.775 5.551 1.00 94.69 209 TRP A O 1
ATOM 1687 N N . SER A 1 210 ? 30.602 -12.826 6.023 1.00 91.19 210 SER A N 1
ATOM 1688 C CA . SER A 1 210 ? 31.124 -12.129 4.835 1.00 91.19 210 SER A CA 1
ATOM 1689 C C . SER A 1 210 ? 32.653 -12.137 4.753 1.00 91.19 210 SER A C 1
ATOM 1691 O O . SER A 1 210 ? 33.224 -12.190 3.665 1.00 91.19 210 SER A O 1
ATOM 1693 N N . LYS A 1 211 ? 33.339 -12.054 5.899 1.00 95.56 211 LYS A N 1
ATOM 1694 C CA . LYS A 1 211 ? 34.805 -12.132 5.941 1.00 95.56 211 LYS A CA 1
ATOM 1695 C C . LYS A 1 211 ? 35.297 -13.538 5.617 1.00 95.56 211 LYS A C 1
ATOM 1697 O O . LYS A 1 211 ? 36.250 -13.679 4.859 1.00 95.56 211 LYS A O 1
ATOM 1702 N N . LEU A 1 212 ? 34.662 -14.555 6.198 1.00 93.69 212 LEU A N 1
ATOM 1703 C CA . LEU A 1 212 ? 35.036 -15.952 6.003 1.00 93.69 212 LEU A CA 1
ATOM 1704 C C . LEU A 1 212 ? 34.785 -16.406 4.562 1.00 93.69 212 LEU A C 1
ATOM 1706 O O . LEU A 1 212 ? 35.654 -17.050 3.984 1.00 93.69 212 LEU A O 1
ATOM 1710 N N . SER A 1 213 ? 33.639 -16.041 3.978 1.00 91.94 213 SER A N 1
ATOM 1711 C CA . SER A 1 213 ? 33.300 -16.389 2.595 1.00 91.94 213 SER A CA 1
ATOM 1712 C C . SER A 1 213 ? 34.318 -15.800 1.622 1.00 91.94 213 SER A C 1
ATOM 1714 O O . SER A 1 213 ? 34.874 -16.525 0.805 1.00 91.94 213 SER A O 1
ATOM 1716 N N . LYS A 1 214 ? 34.655 -14.516 1.792 1.00 92.75 214 LYS A N 1
ATOM 1717 C CA . LYS A 1 214 ? 35.658 -13.837 0.969 1.00 92.75 214 LYS A CA 1
ATOM 1718 C C . LYS A 1 214 ? 37.050 -14.453 1.128 1.00 92.75 214 LYS A C 1
ATOM 1720 O O . LYS A 1 214 ? 37.739 -14.688 0.146 1.00 92.75 214 LYS A O 1
ATOM 1725 N N . LEU A 1 215 ? 37.453 -14.768 2.361 1.00 93.56 215 LEU A N 1
ATOM 1726 C CA . LEU A 1 215 ? 38.731 -15.435 2.618 1.00 93.56 215 LEU A CA 1
ATOM 1727 C C . LEU A 1 215 ? 38.791 -16.823 1.956 1.00 93.56 215 LEU A C 1
ATOM 1729 O O . LEU A 1 215 ? 39.830 -17.212 1.428 1.00 93.56 215 LEU A O 1
ATOM 1733 N N . ALA A 1 216 ? 37.690 -17.575 1.980 1.00 90.62 216 ALA A N 1
ATOM 1734 C CA . ALA A 1 216 ? 37.615 -18.880 1.333 1.00 90.62 216 ALA A CA 1
ATOM 1735 C C . ALA A 1 216 ? 37.694 -18.764 -0.198 1.00 90.62 216 ALA A C 1
ATOM 1737 O O . ALA A 1 216 ? 38.384 -19.563 -0.825 1.00 90.62 216 ALA A O 1
ATOM 1738 N N . GLU A 1 217 ? 37.043 -17.762 -0.791 1.00 92.50 217 GLU A N 1
ATOM 1739 C CA . GLU A 1 217 ? 37.116 -17.480 -2.231 1.00 92.50 217 GLU A CA 1
ATOM 1740 C C . GLU A 1 217 ? 38.521 -17.052 -2.677 1.00 92.50 217 GLU A C 1
ATOM 1742 O O . GLU A 1 217 ? 38.985 -17.493 -3.727 1.00 92.50 217 GLU A O 1
ATOM 1747 N N . ASP A 1 218 ? 39.213 -16.243 -1.870 1.00 92.44 218 ASP A N 1
ATOM 1748 C CA . ASP A 1 218 ? 40.518 -15.672 -2.221 1.00 92.44 218 ASP A CA 1
ATOM 1749 C C . ASP A 1 218 ? 41.678 -16.688 -2.120 1.00 92.44 218 ASP A C 1
ATOM 1751 O O . ASP A 1 218 ? 42.664 -16.574 -2.851 1.00 92.44 218 ASP A O 1
ATOM 1755 N N . TYR A 1 219 ? 41.597 -17.670 -1.209 1.00 91.25 219 TYR A N 1
ATOM 1756 C CA . TYR A 1 219 ? 42.749 -18.515 -0.845 1.00 91.25 219 TYR A CA 1
ATOM 1757 C C . TYR A 1 219 ? 42.558 -20.025 -1.045 1.00 91.25 219 TYR A C 1
ATOM 1759 O O . TYR A 1 219 ? 43.543 -20.766 -0.973 1.00 91.25 219 TYR A O 1
ATOM 1767 N N . HIS A 1 220 ? 41.339 -20.521 -1.270 1.00 91.88 220 HIS A N 1
ATOM 1768 C CA . HIS A 1 220 ? 41.119 -21.959 -1.416 1.00 91.88 220 HIS A CA 1
ATOM 1769 C C . HIS A 1 220 ? 41.368 -22.423 -2.866 1.00 91.88 220 HIS A C 1
ATOM 1771 O O . HIS A 1 220 ? 40.840 -21.827 -3.805 1.00 91.88 220 HIS A O 1
ATOM 1777 N N . PRO A 1 221 ? 42.127 -23.513 -3.082 1.00 90.44 221 PRO A N 1
ATOM 1778 C CA . PRO A 1 221 ? 42.533 -23.944 -4.423 1.00 90.44 221 PRO A CA 1
ATOM 1779 C C . PRO A 1 221 ? 41.384 -24.501 -5.278 1.00 90.44 221 PRO A C 1
ATOM 1781 O O . PRO A 1 221 ? 41.475 -24.494 -6.502 1.00 90.44 221 PRO A O 1
ATOM 1784 N N . ASP A 1 222 ? 40.310 -24.986 -4.651 1.00 93.69 222 ASP A N 1
ATOM 1785 C CA . ASP A 1 222 ? 39.106 -25.469 -5.335 1.00 93.69 222 ASP A CA 1
ATOM 1786 C C . ASP A 1 222 ? 37.933 -24.510 -5.106 1.00 93.69 222 ASP A C 1
ATOM 1788 O O . ASP A 1 222 ? 37.245 -24.568 -4.084 1.00 93.69 222 ASP A O 1
ATOM 1792 N N . VAL A 1 223 ? 37.719 -23.625 -6.079 1.00 89.62 223 VAL A N 1
ATOM 1793 C CA . VAL A 1 223 ? 36.649 -22.617 -6.072 1.00 89.62 223 VAL A CA 1
ATOM 1794 C C . VAL A 1 223 ? 35.261 -23.263 -6.160 1.00 89.62 223 VAL A C 1
ATOM 1796 O O . VAL A 1 223 ? 34.305 -22.747 -5.583 1.00 89.62 223 VAL A O 1
ATOM 1799 N N . GLY A 1 224 ? 35.129 -24.413 -6.832 1.00 88.00 224 GLY A N 1
ATOM 1800 C CA . GLY A 1 224 ? 33.845 -25.100 -6.996 1.00 88.00 224 GLY A CA 1
ATOM 1801 C C . GLY A 1 224 ? 33.315 -25.645 -5.671 1.00 88.00 224 GLY A C 1
ATOM 1802 O O . GLY A 1 224 ? 32.144 -25.449 -5.333 1.00 88.00 224 GLY A O 1
ATOM 1803 N N . SER A 1 225 ? 34.195 -26.257 -4.876 1.00 88.19 225 SER A N 1
ATOM 1804 C CA . SER A 1 225 ? 33.852 -26.712 -3.523 1.00 88.19 225 SER A CA 1
ATOM 1805 C C . SER A 1 225 ? 33.530 -25.552 -2.577 1.00 88.19 225 SER A C 1
ATOM 1807 O O . SER A 1 225 ? 32.606 -25.665 -1.771 1.00 88.19 225 SER A O 1
ATOM 1809 N N . VAL A 1 226 ? 34.231 -24.419 -2.703 1.00 92.88 226 VAL A N 1
ATOM 1810 C CA . VAL A 1 226 ? 33.973 -23.206 -1.902 1.00 92.88 226 VAL A CA 1
ATOM 1811 C C . VAL A 1 226 ? 32.599 -22.628 -2.202 1.00 92.88 226 VAL A C 1
ATOM 1813 O O . VAL A 1 226 ? 31.823 -22.409 -1.276 1.00 92.88 226 VAL A O 1
ATOM 1816 N N . GLN A 1 227 ? 32.261 -22.434 -3.477 1.00 91.62 227 GLN A N 1
ATOM 1817 C CA . GLN A 1 227 ? 30.960 -21.885 -3.870 1.00 91.62 227 GLN A CA 1
ATOM 1818 C C . GLN A 1 227 ? 29.808 -22.785 -3.414 1.00 91.62 227 GLN A C 1
ATOM 1820 O O . GLN A 1 227 ? 28.806 -22.302 -2.884 1.00 91.62 227 GLN A O 1
ATOM 1825 N N . LYS A 1 228 ? 29.974 -24.110 -3.518 1.00 94.00 228 LYS A N 1
ATOM 1826 C CA . LYS A 1 228 ? 28.992 -25.066 -2.995 1.00 94.00 228 LYS A CA 1
ATOM 1827 C C . LYS A 1 228 ? 28.834 -24.948 -1.476 1.00 94.00 228 LYS A C 1
ATOM 1829 O O . LYS A 1 228 ? 27.707 -24.926 -0.988 1.00 94.00 228 LYS A O 1
ATOM 1834 N N . ALA A 1 229 ? 29.933 -24.849 -0.728 1.00 91.44 229 ALA A N 1
ATOM 1835 C CA . ALA A 1 229 ? 29.892 -24.693 0.726 1.00 91.44 229 ALA A CA 1
ATOM 1836 C C . ALA A 1 229 ? 29.252 -23.360 1.154 1.00 91.44 229 ALA A C 1
ATOM 1838 O O . ALA A 1 229 ? 28.450 -23.341 2.088 1.00 91.44 229 ALA A O 1
ATOM 1839 N N . ILE A 1 230 ? 29.548 -22.267 0.442 1.00 92.88 230 ILE A N 1
ATOM 1840 C CA . ILE A 1 230 ? 28.938 -20.951 0.664 1.00 92.88 230 ILE A CA 1
ATOM 1841 C C . ILE A 1 230 ? 27.427 -21.009 0.424 1.00 92.88 230 ILE A C 1
ATOM 1843 O O . ILE A 1 230 ? 26.672 -20.549 1.278 1.00 92.88 230 ILE A O 1
ATOM 1847 N N . SER A 1 231 ? 26.976 -21.609 -0.684 1.00 91.56 231 SER A N 1
ATOM 1848 C CA . SER A 1 231 ? 25.544 -21.774 -0.977 1.00 91.56 231 SER A CA 1
ATOM 1849 C C . SER A 1 231 ? 24.842 -22.565 0.123 1.00 91.56 231 SER A C 1
ATOM 1851 O O . SER A 1 231 ? 23.875 -22.088 0.703 1.00 91.56 231 SER A O 1
ATOM 1853 N N . VAL A 1 232 ? 25.381 -23.732 0.489 1.00 93.62 232 VAL A N 1
ATOM 1854 C CA . VAL A 1 232 ? 24.791 -24.603 1.518 1.00 93.62 232 VAL A CA 1
ATOM 1855 C C . VAL A 1 232 ? 24.692 -23.892 2.868 1.00 93.62 232 VAL A C 1
ATOM 1857 O O . VAL A 1 232 ? 23.693 -24.039 3.572 1.00 93.62 232 VAL A O 1
ATOM 1860 N N . PHE A 1 233 ? 25.707 -23.117 3.248 1.00 93.19 233 PHE A N 1
ATOM 1861 C CA . PHE A 1 233 ? 25.675 -22.361 4.496 1.00 93.19 233 PHE A CA 1
ATOM 1862 C C . PHE A 1 233 ? 24.701 -21.177 4.428 1.00 93.19 233 PHE A C 1
ATOM 1864 O O . PHE A 1 233 ? 23.992 -20.904 5.399 1.00 93.19 233 PHE A O 1
ATOM 1871 N N . ASN A 1 234 ? 24.614 -20.499 3.282 1.00 92.75 234 ASN A N 1
ATOM 1872 C CA . ASN A 1 234 ? 23.643 -19.432 3.075 1.00 92.75 234 ASN A CA 1
ATOM 1873 C C . ASN A 1 234 ? 22.206 -19.950 3.194 1.00 92.75 234 ASN A C 1
ATOM 1875 O O . ASN A 1 234 ? 21.418 -19.369 3.939 1.00 92.75 234 ASN A O 1
ATOM 1879 N N . ASP A 1 235 ? 21.895 -21.061 2.529 1.00 91.06 235 ASP A N 1
ATOM 1880 C CA . ASP A 1 235 ? 20.542 -21.614 2.453 1.00 91.06 235 ASP A CA 1
ATOM 1881 C C . ASP A 1 235 ? 20.064 -22.177 3.798 1.00 91.06 235 ASP A C 1
ATOM 1883 O O . ASP A 1 235 ? 18.909 -21.971 4.180 1.00 91.06 235 ASP A O 1
ATOM 1887 N N . ASN A 1 236 ? 20.959 -22.842 4.538 1.00 90.31 236 ASN A N 1
ATOM 1888 C CA . ASN A 1 236 ? 20.607 -23.537 5.780 1.00 90.31 236 ASN A CA 1
ATOM 1889 C C . ASN A 1 236 ? 20.793 -22.688 7.044 1.00 90.31 236 ASN A C 1
ATOM 1891 O O . ASN A 1 236 ? 20.033 -22.845 7.996 1.00 90.31 236 ASN A O 1
ATOM 1895 N N . VAL A 1 237 ? 21.800 -21.808 7.083 1.00 87.56 237 VAL A N 1
ATOM 1896 C CA . VAL A 1 237 ? 22.179 -21.070 8.303 1.00 87.56 237 VAL A CA 1
ATOM 1897 C C . VAL A 1 237 ? 21.876 -19.584 8.164 1.00 87.56 237 VAL A C 1
ATOM 1899 O O . VAL A 1 237 ? 21.132 -19.027 8.971 1.00 87.56 237 VAL A O 1
ATOM 1902 N N . MET A 1 238 ? 22.399 -18.921 7.129 1.00 89.12 238 MET A N 1
ATOM 1903 C CA . MET A 1 238 ? 22.213 -17.469 7.003 1.00 89.12 238 MET A CA 1
ATOM 1904 C C . MET A 1 238 ? 20.769 -17.093 6.683 1.00 89.12 238 MET A C 1
ATOM 1906 O O . MET A 1 238 ? 20.306 -16.054 7.142 1.00 89.12 238 MET A O 1
ATOM 1910 N N . ASN A 1 239 ? 20.035 -17.933 5.952 1.00 86.94 239 ASN A N 1
ATOM 1911 C CA . ASN A 1 239 ? 18.618 -17.736 5.647 1.00 86.94 239 ASN A CA 1
ATOM 1912 C C . ASN A 1 239 ? 17.766 -17.594 6.922 1.00 86.94 239 ASN A C 1
ATOM 1914 O O . ASN A 1 239 ? 16.888 -16.736 6.990 1.00 86.94 239 ASN A O 1
ATOM 1918 N N . TYR A 1 240 ? 18.068 -18.365 7.974 1.00 85.38 240 TYR A N 1
ATOM 1919 C CA . TYR A 1 240 ? 17.422 -18.197 9.280 1.00 85.38 240 TYR A CA 1
ATOM 1920 C C . TYR A 1 240 ? 17.674 -16.792 9.849 1.00 85.38 240 TYR A C 1
ATOM 1922 O O . TYR A 1 240 ? 16.731 -16.098 10.222 1.00 85.38 240 TYR A O 1
ATOM 1930 N N . PHE A 1 241 ? 18.925 -16.324 9.839 1.00 84.88 241 PHE A N 1
ATOM 1931 C CA . PHE A 1 241 ? 19.276 -14.977 10.303 1.00 84.88 241 PHE A CA 1
ATOM 1932 C C . PHE A 1 241 ? 18.660 -13.861 9.448 1.00 84.88 241 PHE A C 1
ATOM 1934 O O . PHE A 1 241 ? 18.273 -12.825 9.989 1.00 84.88 241 PHE A O 1
ATOM 1941 N N . TRP A 1 242 ? 18.525 -14.064 8.134 1.00 82.50 242 TRP A N 1
ATOM 1942 C CA . TRP A 1 242 ? 17.823 -13.141 7.237 1.00 82.50 242 TRP A CA 1
ATOM 1943 C C . TRP A 1 242 ? 16.337 -13.029 7.584 1.00 82.50 242 TRP A C 1
ATOM 1945 O O . TRP A 1 242 ? 15.828 -11.914 7.690 1.00 82.50 242 TRP A O 1
ATOM 1955 N N . LYS A 1 243 ? 15.669 -14.160 7.838 1.00 83.38 243 LYS A N 1
ATOM 1956 C CA . LYS A 1 243 ? 14.260 -14.198 8.257 1.00 83.38 243 LYS A CA 1
ATOM 1957 C C . LYS A 1 243 ? 14.047 -13.552 9.623 1.00 83.38 243 LYS A C 1
ATOM 1959 O O . LYS A 1 243 ? 13.127 -12.759 9.778 1.00 83.38 243 LYS A O 1
ATOM 1964 N N . VAL A 1 244 ? 14.920 -13.828 10.596 1.00 81.25 244 VAL A N 1
ATOM 1965 C CA . VAL A 1 244 ? 14.875 -13.176 11.919 1.00 81.25 244 VAL A CA 1
ATOM 1966 C C . VAL A 1 244 ? 15.035 -11.663 11.775 1.00 81.25 244 VAL A C 1
ATOM 1968 O O . VAL A 1 244 ? 14.245 -10.911 12.335 1.00 81.25 244 VAL A O 1
ATOM 1971 N N . ARG A 1 245 ? 15.989 -11.205 10.952 1.00 75.44 245 ARG A N 1
ATOM 1972 C CA . ARG A 1 245 ? 16.166 -9.777 10.669 1.00 75.44 245 ARG A CA 1
ATOM 1973 C C . ARG A 1 245 ? 14.916 -9.157 10.037 1.00 75.44 245 ARG A C 1
ATOM 1975 O O . ARG A 1 245 ? 14.542 -8.071 10.444 1.00 75.44 245 ARG A O 1
ATOM 1982 N N . GLN A 1 246 ? 14.281 -9.805 9.062 1.00 69.69 246 GLN A N 1
ATOM 1983 C CA . GLN A 1 246 ? 13.061 -9.280 8.431 1.00 69.69 246 GLN A CA 1
ATOM 1984 C C . GLN A 1 246 ? 11.880 -9.228 9.411 1.00 69.69 246 GLN A C 1
ATOM 1986 O O . GLN A 1 246 ? 11.193 -8.216 9.479 1.00 69.69 246 GLN A O 1
ATOM 1991 N N . ASN A 1 247 ? 11.697 -10.266 10.227 1.00 64.25 247 ASN A N 1
ATOM 1992 C CA . ASN A 1 247 ? 10.606 -10.333 11.200 1.00 64.25 247 ASN A CA 1
ATOM 1993 C C . ASN A 1 247 ? 10.774 -9.337 12.361 1.00 64.25 247 ASN A C 1
ATOM 1995 O O . ASN A 1 247 ? 9.781 -8.810 12.856 1.00 64.25 247 ASN A O 1
ATOM 1999 N N . ASP A 1 248 ? 12.008 -9.042 12.782 1.00 56.69 248 ASP A N 1
ATOM 2000 C CA . ASP A 1 248 ? 12.271 -8.005 13.790 1.00 56.69 248 ASP A CA 1
ATOM 2001 C C . ASP A 1 248 ? 12.086 -6.585 13.227 1.00 56.69 248 ASP A C 1
ATOM 2003 O O . ASP A 1 248 ? 11.699 -5.687 13.971 1.00 56.69 248 ASP A O 1
ATOM 2007 N N . TRP A 1 249 ? 12.301 -6.371 11.922 1.00 46.41 249 TRP A N 1
ATOM 2008 C CA . TRP A 1 249 ? 11.959 -5.103 11.260 1.00 46.41 249 TRP A CA 1
ATOM 2009 C C . TRP A 1 249 ? 10.443 -4.856 11.239 1.00 46.41 249 TRP A C 1
ATOM 2011 O O . TRP A 1 249 ? 10.024 -3.725 11.462 1.00 46.41 249 TRP A O 1
ATOM 2021 N N . VAL A 1 250 ? 9.630 -5.906 11.069 1.00 45.06 250 VAL A N 1
ATOM 2022 C CA . VAL A 1 250 ? 8.154 -5.825 11.119 1.00 45.06 250 VAL A CA 1
ATOM 2023 C C . VAL A 1 250 ? 7.633 -5.512 12.533 1.00 45.06 250 VAL A C 1
ATOM 2025 O O . VAL A 1 250 ? 6.564 -4.938 12.680 1.00 45.06 250 VAL A O 1
ATOM 2028 N N . LYS A 1 251 ? 8.391 -5.818 13.596 1.00 46.91 251 LYS A N 1
ATOM 2029 C CA . LYS A 1 251 ? 7.991 -5.513 14.987 1.00 46.91 251 LYS A CA 1
ATOM 2030 C C . LYS A 1 251 ? 8.308 -4.088 15.454 1.00 46.91 251 LYS A C 1
ATOM 2032 O O . LYS A 1 251 ? 7.815 -3.689 16.504 1.00 46.91 251 LYS A O 1
ATOM 2037 N N . TRP A 1 252 ? 9.152 -3.347 14.734 1.00 36.00 252 TRP A N 1
ATOM 2038 C CA . TRP A 1 252 ? 9.623 -2.013 15.145 1.00 36.00 252 TRP A CA 1
ATOM 2039 C C . TRP A 1 252 ? 8.968 -0.847 14.400 1.00 36.00 252 TRP A C 1
ATOM 2041 O O . TRP A 1 252 ? 9.184 0.300 14.783 1.00 36.00 252 TRP A O 1
ATOM 2051 N N . TYR A 1 253 ? 8.162 -1.130 13.380 1.00 30.88 253 TYR A N 1
ATOM 2052 C CA . TYR A 1 253 ? 7.246 -0.169 12.781 1.00 30.88 253 TYR A CA 1
ATOM 2053 C C . TYR A 1 253 ? 5.837 -0.750 12.889 1.00 30.88 253 TYR A C 1
ATOM 2055 O O . TYR A 1 253 ? 5.509 -1.650 12.117 1.00 30.88 253 TYR A O 1
ATOM 2063 N N . PRO A 1 254 ? 5.005 -0.275 13.832 1.00 31.97 254 PRO A N 1
ATOM 2064 C CA . PRO A 1 254 ? 3.574 -0.300 13.590 1.00 31.97 254 PRO A CA 1
ATOM 2065 C C . PRO A 1 254 ? 3.364 0.454 12.275 1.00 31.97 254 PRO A C 1
ATOM 2067 O O . PRO A 1 254 ? 3.937 1.530 12.087 1.00 31.97 254 PRO A O 1
ATOM 2070 N N . GLU A 1 255 ? 2.641 -0.148 11.338 1.00 36.44 255 GLU A N 1
ATOM 2071 C CA . GLU A 1 255 ? 2.097 0.598 10.210 1.00 36.44 255 GLU A CA 1
ATOM 2072 C C . GLU A 1 255 ? 1.183 1.684 10.801 1.00 36.44 255 GLU A C 1
ATOM 2074 O O . GLU A 1 255 ? 0.076 1.393 11.249 1.00 36.44 255 GLU A O 1
ATOM 2079 N N . GLU A 1 256 ? 1.711 2.906 10.894 1.00 36.81 256 GLU A N 1
ATOM 2080 C CA . GLU A 1 256 ? 0.954 4.153 11.042 1.00 36.81 256 GLU A CA 1
ATOM 2081 C C . GLU A 1 256 ? 0.800 4.822 9.673 1.00 36.81 256 GLU A C 1
ATOM 2083 O O . GLU A 1 256 ? 1.800 4.869 8.912 1.00 36.81 256 GLU A O 1
#